Protein AF-0000000072575745 (afdb_homodimer)

Organism: Streptomyces coelicolor (strain ATCC BAA-471 / A3(2) / M145) (NCBI:txid100226)

Foldseek 3Di:
DPPPCPVVPDPCVCCLPLVVLVVVLVVLLVVLVVQLVVLVVVLVVLQVVQLPDDDPPDDNCRSVVVSVVVNVVSVVSNVVSVVSNVVSVVVSVVSVVVVVCVVCVVVVVVVVVVVVVVVVVVVVVVVVVVVVVVVVPDDDDDDPDPPPPCPPPPPDDPPPPDPPPPPD/DPPPCPVVPDPCVCCLPLVVLVVVLVVLLVVLVVQLVVLVVVLVVLQVVQLPDDDPPDDNCRSVVVSVVVNVVSVVSNVVSVVSNVVSVVVSVVSVVVVVCVVCVVVVVVVVVVVVVVVVVVVVVVVVVVVVVVVVPDDDPDDPDPDDPCPPDDPDDPPPPDPPPPDD

Secondary structure (DSSP, 8-state):
-BB----TT--GGGGGSHHHHHHHHHHHHHHHHHHHHHHHHHHHHHHHHHHT-PPTT--TTHHHHHHHHHHHHHHHHHHHHHHHHHHHHHHHHHHHHHHHHHHHHHHHHHHHHHHHHHHHHHHHHHHHHHHHHHHHT----------------------SGGG-TT--/-BB----TT--GGGGGSHHHHHHHHHHHHHHHHHHHHHHHHHHHHHHHHHHT-PPTT--TTHHHHHHHHHHHHHHHHHHHHHHHHHHHHHHHHHHHHHHHHHHHHHHHHHHHHHHHHHHHHHHHHHHHHHHHHHHHT----------------------SGGGGTT--

Nearest PDB structures (foldseek):
  3zx6-assembly1_A  TM=5.443E-01  e=1.625E+00  Archaeoglobus fulgidus DSM 4304
  3zx6-assembly1_B  TM=7.361E-01  e=5.829E+00  Archaeoglobus fulgidus DSM 4304
  3ja6-assembly1_I  TM=3.878E-01  e=2.904E+00  Escherichia coli
  3zx6-assembly1_A  TM=5.442E-01  e=1.595E+00  Archaeoglobus fulgidus DSM 4304
  3zx6-assembly1_B  TM=7.359E-01  e=5.747E+00  Archaeoglobus fulgidus DSM 4304

pLDDT: mean 80.11, std 24.09, range [20.23, 98.88]

Solvent-accessible surface area (backbone atoms only — not comparable to full-atom values): 18831 Å² total; per-residue (Å²): 84,60,11,72,57,73,49,90,76,60,70,65,68,59,49,75,39,65,71,51,30,51,54,50,33,52,50,49,27,51,52,23,48,50,50,21,50,51,34,49,52,49,39,53,50,49,51,54,55,35,47,65,47,78,54,92,89,56,56,93,59,48,25,49,55,57,32,48,66,35,45,54,31,34,53,49,34,26,52,28,23,49,48,38,24,54,29,34,53,51,30,51,50,31,47,52,50,49,54,52,47,63,69,43,43,64,62,52,50,51,52,50,51,53,49,51,50,50,52,50,50,51,50,50,50,49,52,53,51,51,51,54,55,57,62,70,69,53,79,71,80,77,71,89,67,78,82,72,83,76,80,70,78,81,77,80,80,80,74,75,69,80,76,62,86,68,74,123,76,61,12,74,57,74,49,91,76,60,71,64,70,58,49,77,38,64,72,50,30,51,54,51,34,51,49,48,28,50,53,23,48,51,50,23,51,50,33,50,52,48,39,51,52,48,50,56,54,34,47,64,48,78,54,92,90,57,56,94,60,48,26,51,55,58,33,49,67,34,46,53,30,36,54,50,35,26,51,28,24,49,47,37,25,54,29,34,55,51,31,51,51,32,48,54,50,48,54,52,47,63,69,41,44,64,61,52,50,52,50,52,51,52,48,51,51,49,52,49,50,50,50,53,51,51,51,53,50,51,51,54,56,56,64,68,67,56,78,70,82,76,72,89,68,79,82,70,83,79,82,71,81,83,77,81,79,82,70,75,71,78,71,63,87,66,74,128

Radius of gyration: 44.17 Å; Cα contacts (8 Å, |Δi|>4): 234; chains: 2; bounding box: 88×128×84 Å

Sequence (336 aa):
MTEINRRPDADYSRLLDLSVLTTWTMDRQRVHHQDAAAYEEILALFQSALRSEVVDGDGRLSAPMRARKVEKHLRAAVKAARKQEVVMERFRLAVAAHQAHVKALPAQREAKQTRKAGRRAVAAHTAKSLHKSAAAFAPAPAEGTPAVPSTAPAARGINDLFNQRRGAMTEINRRPDADYSRLLDLSVLTTWTMDRQRVHHQDAAAYEEILALFQSALRSEVVDGDGRLSAPMRARKVEKHLRAAVKAARKQEVVMERFRLAVAAHQAHVKALPAQREAKQTRKAGRRAVAAHTAKSLHKSAAAFAPAPAEGTPAVPSTAPAARGINDLFNQRRGA

Structure (mmCIF, N/CA/C/O backbone):
data_AF-0000000072575745-model_v1
#
loop_
_entity.id
_entity.type
_entity.pdbx_description
1 polymer 'Alanine-rich protein'
#
loop_
_atom_site.group_PDB
_atom_site.id
_atom_site.type_symbol
_atom_site.label_atom_id
_atom_site.label_alt_id
_atom_site.label_comp_id
_atom_site.label_asym_id
_atom_site.label_entity_id
_atom_site.label_seq_id
_atom_site.pdbx_PDB_ins_code
_atom_site.Cartn_x
_atom_site.Cartn_y
_atom_site.Cartn_z
_atom_site.occupancy
_atom_site.B_iso_or_equiv
_atom_site.auth_seq_id
_atom_site.auth_comp_id
_atom_site.auth_asym_id
_atom_site.auth_atom_id
_atom_site.pdbx_PDB_model_num
ATOM 1 N N . MET A 1 1 ? -21.969 -5.203 4.891 1 20.86 1 MET A N 1
ATOM 2 C CA . MET A 1 1 ? -20.922 -4.855 3.936 1 20.86 1 MET A CA 1
ATOM 3 C C . MET A 1 1 ? -20.75 -3.346 3.848 1 20.86 1 MET A C 1
ATOM 5 O O . MET A 1 1 ? -21.641 -2.639 3.365 1 20.86 1 MET A O 1
ATOM 9 N N . THR A 1 2 ? -20.25 -2.682 4.836 1 26.34 2 THR A N 1
ATOM 10 C CA . THR A 1 2 ? -20.188 -1.227 4.926 1 26.34 2 THR A CA 1
ATOM 11 C C . THR A 1 2 ? -19.5 -0.638 3.703 1 26.34 2 THR A C 1
ATOM 13 O O . THR A 1 2 ? -18.375 -1.028 3.371 1 26.34 2 THR A O 1
ATOM 16 N N . GLU A 1 3 ? -20.219 -0.408 2.592 1 27.8 3 GLU A N 1
ATOM 17 C CA . GLU A 1 3 ? -19.859 0.372 1.41 1 27.8 3 GLU A CA 1
ATOM 18 C C . GLU A 1 3 ? -18.938 1.528 1.771 1 27.8 3 GLU A C 1
ATOM 20 O O . GLU A 1 3 ? -19.25 2.33 2.652 1 27.8 3 GLU A O 1
ATOM 25 N N . ILE A 1 4 ? -17.734 1.24 1.89 1 33.31 4 ILE A N 1
ATOM 26 C CA . ILE A 1 4 ? -16.906 2.439 1.917 1 33.31 4 ILE A CA 1
ATOM 27 C C . ILE A 1 4 ? -17.469 3.484 0.961 1 33.31 4 ILE A C 1
ATOM 29 O O . ILE A 1 4 ? -17.531 3.258 -0.249 1 33.31 4 ILE A O 1
ATOM 33 N N . ASN A 1 5 ? -18.609 4.109 1.257 1 34.53 5 ASN A N 1
ATOM 34 C CA . ASN A 1 5 ? -19.219 5.254 0.594 1 34.53 5 ASN A CA 1
ATOM 35 C C . ASN A 1 5 ? -18.188 6.168 -0.038 1 34.53 5 ASN A C 1
ATOM 37 O O . ASN A 1 5 ? -17.406 6.812 0.669 1 34.53 5 ASN A O 1
ATOM 41 N N . ARG A 1 6 ? -17.391 5.703 -0.926 1 40.59 6 ARG A N 1
ATOM 42 C CA . ARG A 1 6 ? -16.719 6.664 -1.8 1 40.59 6 ARG A CA 1
ATOM 43 C C . ARG A 1 6 ? -17.578 7.914 -1.988 1 40.59 6 ARG A C 1
ATOM 45 O O . ARG A 1 6 ? -18.562 7.891 -2.721 1 40.59 6 ARG A O 1
ATOM 52 N N . ARG A 1 7 ? -18.078 8.617 -1.078 1 40.94 7 ARG A N 1
ATOM 53 C CA . ARG A 1 7 ? -19.016 9.688 -1.407 1 40.94 7 ARG A CA 1
ATOM 54 C C . ARG A 1 7 ? -18.375 10.711 -2.336 1 40.94 7 ARG A C 1
ATOM 56 O O . ARG A 1 7 ? -17.422 11.391 -1.951 1 40.94 7 ARG A O 1
ATOM 63 N N . PRO A 1 8 ? -18.312 10.445 -3.635 1 47.31 8 PRO A N 1
ATOM 64 C CA . PRO A 1 8 ? -17.859 11.484 -4.559 1 47.31 8 PRO A CA 1
ATOM 65 C C . PRO A 1 8 ? -17.828 12.875 -3.916 1 47.31 8 PRO A C 1
ATOM 67 O O . PRO A 1 8 ? -16.984 13.703 -4.258 1 47.31 8 PRO A O 1
ATOM 70 N N . ASP A 1 9 ? -18.938 13.125 -3.191 1 49.88 9 ASP A N 1
ATOM 71 C CA . ASP A 1 9 ? -19.156 14.492 -2.732 1 49.88 9 ASP A CA 1
ATOM 72 C C . ASP A 1 9 ? -18.578 14.695 -1.333 1 49.88 9 ASP A C 1
ATOM 74 O O . ASP A 1 9 ? -19.047 15.57 -0.589 1 49.88 9 ASP A O 1
ATOM 78 N N . ALA A 1 10 ? -17.672 13.734 -1.034 1 68.19 10 ALA A N 1
ATOM 79 C CA . ALA A 1 10 ? -17.312 13.867 0.377 1 68.19 10 ALA A CA 1
ATOM 80 C C . ALA A 1 10 ? -16.578 15.18 0.638 1 68.19 10 ALA A C 1
ATOM 82 O O . ALA A 1 10 ? -15.664 15.539 -0.106 1 68.19 10 ALA A O 1
ATOM 83 N N . ASP A 1 11 ? -17.25 15.891 1.18 1 83.69 11 ASP A N 1
ATOM 84 C CA . ASP A 1 11 ? -16.609 17.094 1.719 1 83.69 11 ASP A CA 1
ATOM 85 C C . ASP A 1 11 ? -15.633 16.734 2.844 1 83.69 11 ASP A C 1
ATOM 87 O O . ASP A 1 11 ? -16.062 16.438 3.965 1 83.69 11 ASP A O 1
ATOM 91 N N . TYR A 1 12 ? -14.297 16.609 2.484 1 94.06 12 TYR A N 1
ATOM 92 C CA . TYR A 1 12 ? -13.258 16.234 3.438 1 94.06 12 TYR A CA 1
ATOM 93 C C . TYR A 1 12 ? -12.859 17.438 4.293 1 94.06 12 TYR A C 1
ATOM 95 O O . TYR A 1 12 ? -11.938 17.344 5.109 1 94.06 12 TYR A O 1
ATOM 103 N N . SER A 1 13 ? -13.625 18.5 4.176 1 93.69 13 SER A N 1
ATOM 104 C CA . SER A 1 13 ? -13.219 19.719 4.871 1 93.69 13 SER A CA 1
ATOM 105 C C . SER A 1 13 ? -13.242 19.531 6.383 1 93.69 13 SER A C 1
ATOM 107 O O . SER A 1 13 ? -12.461 20.141 7.105 1 93.69 13 SER A O 1
ATOM 109 N N . ARG A 1 14 ? -14.047 18.641 6.883 1 96.06 14 ARG A N 1
ATOM 110 C CA . ARG A 1 14 ? -14.172 18.406 8.32 1 96.06 14 ARG A CA 1
ATOM 111 C C . ARG A 1 14 ? -12.914 17.75 8.875 1 96.06 14 ARG A C 1
ATOM 113 O O . ARG A 1 14 ? -12.711 17.703 10.086 1 96.06 14 ARG A O 1
ATOM 120 N N . LEU A 1 15 ? -12.062 17.25 7.988 1 97.44 15 LEU A N 1
ATOM 121 C CA . LEU A 1 15 ? -10.875 16.531 8.438 1 97.44 15 LEU A CA 1
ATOM 122 C C . LEU A 1 15 ? -9.836 17.516 8.992 1 97.44 15 LEU A C 1
ATOM 124 O O . LEU A 1 15 ? -8.883 17.094 9.656 1 97.44 15 LEU A O 1
ATOM 128 N N . LEU A 1 16 ? -10.102 18.766 8.75 1 96.25 16 LEU A N 1
ATOM 129 C CA . LEU A 1 16 ? -9.203 19.75 9.328 1 96.25 16 LEU A CA 1
ATOM 130 C C . LEU A 1 16 ? -9.398 19.844 10.836 1 96.25 16 LEU A C 1
ATOM 132 O O . LEU A 1 16 ? -8.539 20.391 11.547 1 96.25 16 LEU A O 1
ATOM 136 N N . ASP A 1 17 ? -10.539 19.375 11.273 1 96.94 17 ASP A N 1
ATOM 137 C CA . ASP A 1 17 ? -10.773 19.203 12.703 1 96.94 17 ASP A CA 1
ATOM 138 C C . ASP A 1 17 ? -10.086 17.938 13.219 1 96.94 17 ASP A C 1
ATOM 140 O O . ASP A 1 17 ? -10.391 16.828 12.766 1 96.94 17 ASP A O 1
ATOM 144 N N . LEU A 1 18 ? -9.266 18.109 14.258 1 97.44 18 LEU A N 1
ATOM 145 C CA . LEU A 1 18 ? -8.422 17.016 14.719 1 97.44 18 LEU A CA 1
ATOM 146 C C . LEU A 1 18 ? -9.266 15.867 15.273 1 97.44 18 LEU A C 1
ATOM 148 O O . LEU A 1 18 ? -8.914 14.695 15.117 1 97.44 18 LEU A O 1
ATOM 152 N N . SER A 1 19 ? -10.359 16.172 15.906 1 97.12 19 SER A N 1
ATOM 153 C CA . SER A 1 19 ? -11.211 15.125 16.453 1 97.12 19 SER A CA 1
ATOM 154 C C . SER A 1 19 ? -11.836 14.281 15.352 1 97.12 19 SER A C 1
ATOM 156 O O . SER A 1 19 ? -11.906 13.055 15.461 1 97.12 19 SER A O 1
ATOM 158 N N . VAL A 1 20 ? -12.266 14.922 14.32 1 97.44 20 VAL A N 1
ATOM 159 C CA . VAL A 1 20 ? -12.828 14.219 13.18 1 97.44 20 VAL A CA 1
ATOM 160 C C . VAL A 1 20 ? -11.734 13.414 12.477 1 97.44 20 VAL A C 1
ATOM 162 O O . VAL A 1 20 ? -11.945 12.258 12.109 1 97.44 20 VAL A O 1
ATOM 165 N N . LEU A 1 21 ? -10.562 14.039 12.336 1 97.88 21 LEU A N 1
ATOM 166 C CA . LEU A 1 21 ? -9.438 13.367 11.703 1 97.88 21 LEU A CA 1
ATOM 167 C C . LEU A 1 21 ? -9.062 12.102 12.461 1 97.88 21 LEU A C 1
ATOM 169 O O . LEU A 1 21 ? -8.766 11.07 11.852 1 97.88 21 LEU A O 1
ATOM 173 N N . THR A 1 22 ? -9.094 12.219 13.766 1 98.19 22 THR A N 1
ATOM 174 C CA . THR A 1 22 ? -8.727 11.086 14.602 1 98.19 22 THR A CA 1
ATOM 175 C C . THR A 1 22 ? -9.664 9.906 14.359 1 98.19 22 THR A C 1
ATOM 177 O O . THR A 1 22 ? -9.219 8.773 14.156 1 98.19 22 THR A O 1
ATOM 180 N N . THR A 1 23 ? -10.922 10.195 14.289 1 97.94 23 THR A N 1
ATOM 181 C CA . THR A 1 23 ? -11.898 9.141 14.047 1 97.94 23 THR A CA 1
ATOM 182 C C . THR A 1 23 ? -11.734 8.57 12.641 1 97.94 23 THR A C 1
ATOM 184 O O . THR A 1 23 ? -11.773 7.352 12.453 1 97.94 23 THR A O 1
ATOM 187 N N . TRP A 1 24 ? -11.562 9.43 11.734 1 97.38 24 TRP A N 1
ATOM 188 C CA . TRP A 1 24 ? -11.43 9.008 10.344 1 97.38 24 TRP A CA 1
ATOM 189 C C . TRP A 1 24 ? -10.188 8.148 10.148 1 97.38 24 TRP A C 1
ATOM 191 O O . TRP A 1 24 ? -10.242 7.109 9.492 1 97.38 24 TRP A O 1
ATOM 201 N N . THR A 1 25 ? -9.055 8.578 10.711 1 98 25 THR A N 1
ATOM 202 C CA . THR A 1 25 ? -7.816 7.82 10.523 1 98 25 THR A CA 1
ATOM 203 C C . THR A 1 25 ? -7.898 6.469 11.227 1 98 25 THR A C 1
ATOM 205 O O . THR A 1 25 ? -7.348 5.48 10.742 1 98 25 THR A O 1
ATOM 208 N N . MET A 1 26 ? -8.586 6.43 12.312 1 97.88 26 MET A N 1
ATOM 209 C CA . MET A 1 26 ? -8.773 5.145 12.984 1 97.88 26 MET A CA 1
ATOM 210 C C . MET A 1 26 ? -9.578 4.188 12.117 1 97.88 26 MET A C 1
ATOM 212 O O . MET A 1 26 ? -9.273 2.998 12.047 1 97.88 26 MET A O 1
ATOM 216 N N . ASP A 1 27 ? -10.531 4.75 11.5 1 97.19 27 ASP A N 1
ATOM 217 C CA . ASP A 1 27 ? -11.336 3.943 10.586 1 97.19 27 ASP A CA 1
ATOM 218 C C . ASP A 1 27 ? -10.5 3.455 9.406 1 97.19 27 ASP A C 1
ATOM 220 O O . ASP A 1 27 ? -10.57 2.283 9.023 1 97.19 27 ASP A O 1
ATOM 224 N N . ARG A 1 28 ? -9.688 4.32 8.867 1 98 28 ARG A N 1
ATOM 225 C CA . ARG A 1 28 ? -8.852 3.922 7.746 1 98 28 ARG A CA 1
ATOM 226 C C . ARG A 1 28 ? -7.836 2.863 8.164 1 98 28 ARG A C 1
ATOM 228 O O . ARG A 1 28 ? -7.539 1.94 7.406 1 98 28 ARG A O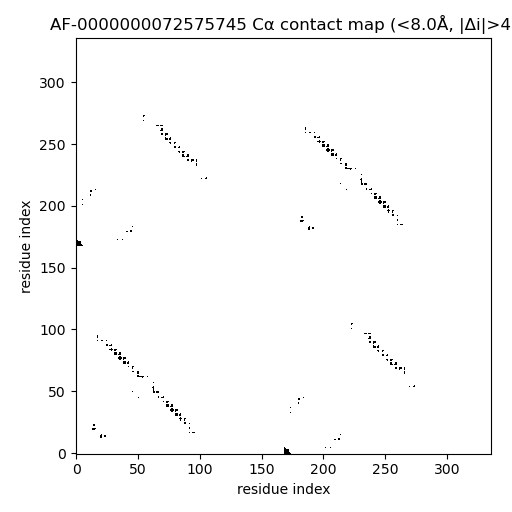 1
ATOM 235 N N . GLN A 1 29 ? -7.316 3.025 9.375 1 98.31 29 GLN A N 1
ATOM 236 C CA . GLN A 1 29 ? -6.402 2.016 9.898 1 98.31 29 GLN A CA 1
ATOM 237 C C . GLN A 1 29 ? -7.082 0.649 9.977 1 98.31 29 GLN A C 1
ATOM 239 O O . GLN A 1 29 ? -6.488 -0.365 9.602 1 98.31 29 GLN A O 1
ATOM 244 N N . ARG A 1 30 ? -8.281 0.635 10.375 1 97.94 30 ARG A N 1
ATOM 245 C CA . ARG A 1 30 ? -9.023 -0.616 10.453 1 97.94 30 ARG A CA 1
ATOM 246 C C . ARG A 1 30 ? -9.211 -1.232 9.078 1 97.94 30 ARG A C 1
ATOM 248 O O . ARG A 1 30 ? -9.039 -2.439 8.898 1 97.94 30 ARG A O 1
ATOM 255 N N . VAL A 1 31 ? -9.531 -0.384 8.148 1 97.12 31 VAL A N 1
ATOM 256 C CA . VAL A 1 31 ? -9.742 -0.851 6.781 1 97.12 31 VAL A CA 1
ATOM 257 C C . VAL A 1 31 ? -8.445 -1.462 6.238 1 97.12 31 VAL A C 1
ATOM 259 O O . VAL A 1 31 ? -8.461 -2.57 5.699 1 97.12 31 VAL A O 1
ATOM 262 N N . HIS A 1 32 ? -7.375 -0.81 6.449 1 98.12 32 HIS A N 1
ATOM 263 C CA . HIS A 1 32 ? -6.105 -1.288 5.91 1 98.12 32 HIS A CA 1
ATOM 264 C C . HIS A 1 32 ? -5.613 -2.518 6.664 1 98.12 32 HIS A C 1
ATOM 266 O O . HIS A 1 32 ? -4.992 -3.406 6.078 1 98.12 32 HIS A O 1
ATOM 272 N N . HIS A 1 33 ? -5.91 -2.592 7.926 1 97.81 33 HIS A N 1
ATOM 273 C CA . HIS A 1 33 ? -5.617 -3.797 8.695 1 97.81 33 HIS A CA 1
ATOM 274 C C . HIS A 1 33 ? -6.383 -4.996 8.148 1 97.81 33 HIS A C 1
ATOM 276 O O . HIS A 1 33 ? -5.812 -6.082 7.996 1 97.81 33 HIS A O 1
ATOM 282 N N . GLN A 1 34 ? -7.59 -4.773 7.824 1 96.56 34 GLN A N 1
ATOM 283 C CA . GLN A 1 34 ? -8.414 -5.844 7.277 1 96.56 34 GLN A CA 1
ATOM 284 C C . GLN A 1 34 ? -7.922 -6.27 5.898 1 96.56 34 GLN A C 1
ATOM 286 O O . GLN A 1 34 ? -7.934 -7.457 5.566 1 96.56 34 GLN A O 1
ATOM 291 N N . ASP A 1 35 ? -7.508 -5.32 5.109 1 97.44 35 ASP A N 1
ATOM 292 C CA . ASP A 1 35 ? -6.922 -5.66 3.818 1 97.44 35 ASP A CA 1
ATOM 293 C C . ASP A 1 35 ? -5.695 -6.555 3.988 1 97.44 35 ASP A C 1
ATOM 295 O O . ASP A 1 35 ? -5.578 -7.59 3.33 1 97.44 35 ASP A O 1
ATOM 299 N N . ALA A 1 36 ? -4.832 -6.125 4.887 1 98.25 36 ALA A N 1
ATOM 300 C CA . ALA A 1 36 ? -3.617 -6.898 5.121 1 98.25 36 ALA A CA 1
ATOM 301 C C . ALA A 1 36 ? -3.947 -8.32 5.574 1 98.25 36 ALA A C 1
ATOM 303 O O . ALA A 1 36 ? -3.363 -9.281 5.082 1 98.25 36 ALA A O 1
ATOM 304 N N . ALA A 1 37 ? -4.906 -8.438 6.418 1 97.12 37 ALA A N 1
ATOM 305 C CA . ALA A 1 37 ? -5.305 -9.742 6.926 1 97.12 37 ALA A CA 1
ATOM 306 C C . ALA A 1 37 ? -5.895 -10.609 5.816 1 97.12 37 ALA A C 1
ATOM 308 O O . ALA A 1 37 ? -5.598 -11.805 5.727 1 97.12 37 ALA A O 1
ATOM 309 N N . ALA A 1 38 ? -6.703 -10.031 5.012 1 96.31 38 ALA A N 1
ATOM 310 C CA . ALA A 1 38 ? -7.285 -10.758 3.881 1 96.31 38 ALA A CA 1
ATOM 311 C C . ALA A 1 38 ? -6.199 -11.234 2.922 1 96.31 38 ALA A C 1
ATOM 313 O O . ALA A 1 38 ? -6.207 -12.391 2.492 1 96.31 38 ALA A O 1
ATOM 314 N N . TYR A 1 39 ? -5.281 -10.391 2.629 1 98.25 39 TYR A N 1
ATOM 315 C CA . TYR A 1 39 ? -4.211 -10.758 1.705 1 98.25 39 TYR A CA 1
ATOM 316 C C . TYR A 1 39 ? -3.332 -11.852 2.293 1 98.25 39 TYR A C 1
ATOM 318 O O . TYR A 1 39 ? -2.855 -12.727 1.569 1 98.25 39 TYR A O 1
ATOM 326 N N . GLU A 1 40 ? -3.135 -11.805 3.605 1 98.12 40 GLU A N 1
ATOM 327 C CA . GLU A 1 40 ? -2.365 -12.859 4.262 1 98.12 40 GLU A CA 1
ATOM 328 C C . GLU A 1 40 ? -3.088 -14.203 4.18 1 98.12 40 GLU A C 1
ATOM 330 O O . GLU A 1 40 ? -2.463 -15.234 3.938 1 98.12 40 GLU A O 1
ATOM 335 N N . GLU A 1 41 ? -4.34 -14.188 4.352 1 97.62 41 GLU A N 1
ATOM 336 C CA . GLU A 1 41 ? -5.125 -15.406 4.23 1 97.62 41 GLU A CA 1
ATOM 337 C C . GLU A 1 41 ? -5.09 -15.953 2.803 1 97.62 41 GLU A C 1
ATOM 339 O O . GLU A 1 41 ? -4.945 -17.156 2.594 1 97.62 41 GLU A O 1
ATOM 344 N N . ILE A 1 42 ? -5.195 -15.094 1.905 1 98.12 42 ILE A N 1
ATOM 345 C CA . ILE A 1 42 ? -5.164 -15.484 0.501 1 98.12 42 ILE A CA 1
ATOM 346 C C . ILE A 1 42 ? -3.777 -16.016 0.14 1 98.12 42 ILE A C 1
ATOM 348 O O . ILE A 1 42 ? -3.652 -17 -0.593 1 98.12 42 ILE A O 1
ATOM 352 N N . LEU A 1 43 ? -2.82 -15.375 0.69 1 98.25 43 LEU A N 1
ATOM 353 C CA . LEU A 1 43 ? -1.456 -15.859 0.495 1 98.25 43 LEU A CA 1
ATOM 354 C C . LEU A 1 43 ? -1.307 -17.297 0.992 1 98.25 43 LEU A C 1
ATOM 356 O O . LEU A 1 43 ? -0.755 -18.141 0.29 1 98.25 43 LEU A O 1
ATOM 360 N N . ALA A 1 44 ? -1.81 -17.562 2.15 1 97.62 44 ALA A N 1
ATOM 361 C CA . ALA A 1 44 ? -1.737 -18.922 2.709 1 97.62 44 ALA A CA 1
ATOM 362 C C . ALA A 1 44 ? -2.48 -19.922 1.825 1 97.62 44 ALA A C 1
ATOM 364 O O . ALA A 1 44 ? -2.018 -21.047 1.623 1 97.62 44 ALA A O 1
ATOM 365 N N . LEU A 1 45 ? -3.578 -19.516 1.334 1 96.88 45 LEU A N 1
ATOM 366 C CA . LEU A 1 45 ? -4.379 -20.359 0.443 1 96.88 45 LEU A CA 1
ATOM 367 C C . LEU A 1 45 ? -3.588 -20.734 -0.806 1 96.88 45 LEU A C 1
ATOM 369 O O . LEU A 1 45 ? -3.477 -21.906 -1.146 1 96.88 45 LEU A O 1
ATOM 373 N N . PHE A 1 46 ? -2.979 -19.781 -1.474 1 97.75 46 PHE A N 1
ATOM 374 C CA . PHE A 1 46 ? -2.232 -20.031 -2.703 1 97.75 46 PHE A CA 1
ATOM 375 C C . PHE A 1 46 ? -0.945 -20.781 -2.41 1 97.75 46 PHE A C 1
ATOM 377 O O . PHE A 1 46 ? -0.542 -21.656 -3.188 1 97.75 46 PHE A O 1
ATOM 384 N N . GLN A 1 47 ? -0.336 -20.438 -1.291 1 97.38 47 GLN A N 1
ATOM 385 C CA . GLN A 1 47 ? 0.844 -21.203 -0.886 1 97.38 47 GLN A CA 1
ATOM 386 C C . GLN A 1 47 ? 0.527 -22.688 -0.756 1 97.38 47 GLN A C 1
ATOM 388 O O . GLN A 1 47 ? 1.224 -23.531 -1.329 1 97.38 47 GLN A O 1
ATOM 393 N N . SER A 1 48 ? -0.496 -23 -0.124 1 96.56 48 SER A N 1
ATOM 394 C CA . SER A 1 48 ? -0.888 -24.391 0.074 1 96.56 48 SER A CA 1
ATOM 395 C C . SER A 1 48 ? -1.258 -25.062 -1.249 1 96.56 48 SER A C 1
ATOM 397 O O . SER A 1 48 ? -0.811 -26.172 -1.538 1 96.56 48 SER A O 1
ATOM 399 N N . ALA A 1 49 ? -2.029 -24.422 -2.031 1 96.12 49 ALA A N 1
ATOM 400 C CA . ALA A 1 49 ? -2.523 -24.984 -3.279 1 96.12 49 ALA A CA 1
ATOM 401 C C . ALA A 1 49 ? -1.393 -25.172 -4.289 1 96.12 49 ALA A C 1
ATOM 403 O O . ALA A 1 49 ? -1.255 -26.234 -4.895 1 96.12 49 ALA A O 1
ATOM 404 N N . LEU A 1 50 ? -0.507 -24.125 -4.422 1 96.06 50 LEU A N 1
ATOM 405 C CA . LEU A 1 50 ? 0.468 -24.141 -5.508 1 96.06 50 LEU A CA 1
ATOM 406 C C . LEU A 1 50 ? 1.682 -24.984 -5.133 1 96.06 50 LEU A C 1
ATOM 408 O O . LEU A 1 50 ? 2.266 -25.656 -5.988 1 96.06 50 LEU A O 1
ATOM 412 N N . ARG A 1 51 ? 2.016 -25.016 -3.871 1 94.38 51 ARG A N 1
ATOM 413 C CA . ARG A 1 51 ? 3.18 -25.797 -3.465 1 94.38 51 ARG A CA 1
ATOM 414 C C . ARG A 1 51 ? 2.852 -27.281 -3.422 1 94.38 51 ARG A C 1
ATOM 416 O O . ARG A 1 51 ? 3.752 -28.125 -3.459 1 94.38 51 ARG A O 1
ATOM 423 N N . SER A 1 52 ? 1.58 -27.594 -3.412 1 92.25 52 SER A N 1
ATOM 424 C CA . SER A 1 52 ? 1.16 -28.984 -3.381 1 92.25 52 SER A CA 1
ATOM 425 C C . SER A 1 52 ? 0.855 -29.5 -4.785 1 92.25 52 SER A C 1
ATOM 427 O O . SER A 1 52 ? 0.553 -30.688 -4.965 1 92.25 52 SER A O 1
ATOM 429 N N . GLU A 1 53 ? 0.912 -28.578 -5.719 1 90.31 53 GLU A N 1
ATOM 430 C CA . GLU A 1 53 ? 0.649 -28.984 -7.102 1 90.31 53 GLU A CA 1
ATOM 431 C C . GLU A 1 53 ? 1.872 -29.641 -7.727 1 90.31 53 GLU A C 1
ATOM 433 O O . GLU A 1 53 ? 2.773 -28.953 -8.219 1 90.31 53 GLU A O 1
ATOM 438 N N . VAL A 1 54 ? 1.948 -30.969 -7.668 1 84.06 54 VAL A N 1
ATOM 439 C CA . VAL A 1 54 ? 3.064 -31.719 -8.242 1 84.06 54 VAL A CA 1
ATOM 440 C C . VAL A 1 54 ? 2.691 -32.219 -9.641 1 84.06 54 VAL A C 1
ATOM 442 O O . VAL A 1 54 ? 1.57 -32.656 -9.867 1 84.06 54 VAL A O 1
ATOM 445 N N . VAL A 1 55 ? 3.566 -31.828 -10.57 1 86.19 55 VAL A N 1
ATOM 446 C CA . VAL A 1 55 ? 3.424 -32.281 -11.945 1 86.19 55 VAL A CA 1
ATOM 447 C C . VAL A 1 55 ? 4.402 -33.438 -12.211 1 86.19 55 VAL A C 1
ATOM 449 O O . VAL A 1 55 ? 5.488 -33.469 -11.625 1 86.19 55 VAL A O 1
ATOM 452 N N . ASP A 1 56 ? 3.965 -34.375 -13.008 1 82.31 56 ASP A N 1
ATOM 453 C CA . ASP A 1 56 ? 4.84 -35.469 -13.344 1 82.31 56 ASP A CA 1
ATOM 454 C C . ASP A 1 56 ? 6.176 -35 -13.898 1 82.31 56 ASP A C 1
ATOM 456 O O . ASP A 1 56 ? 6.207 -34.094 -14.742 1 82.31 56 ASP A O 1
ATOM 460 N N . GLY A 1 57 ? 7.203 -35.562 -13.336 1 81.69 57 GLY A N 1
ATOM 461 C CA . GLY A 1 57 ? 8.531 -35.188 -13.773 1 81.69 57 GLY A CA 1
ATOM 462 C C . GLY A 1 57 ? 9.125 -34.031 -12.961 1 81.69 57 GLY A C 1
ATOM 463 O O . GLY A 1 57 ? 10.273 -33.656 -13.18 1 81.69 57 GLY A O 1
ATOM 464 N N . ASP A 1 58 ? 8.266 -33.594 -12.094 1 84 58 ASP A N 1
ATOM 465 C CA . ASP A 1 58 ? 8.719 -32.5 -11.258 1 84 58 ASP A CA 1
ATOM 466 C C . ASP A 1 58 ? 9.75 -32.938 -10.234 1 84 58 ASP A C 1
ATOM 468 O O . ASP A 1 58 ? 9.602 -34.031 -9.633 1 84 58 ASP A O 1
ATOM 472 N N . GLY A 1 59 ? 10.812 -32.062 -10.156 1 85.75 59 GLY A N 1
ATOM 473 C CA . GLY A 1 59 ? 11.641 -32.219 -8.969 1 85.75 59 GLY A CA 1
ATOM 474 C C . GLY A 1 59 ? 10.992 -31.656 -7.719 1 85.75 59 GLY A C 1
ATOM 475 O O . GLY A 1 59 ? 9.969 -30.969 -7.793 1 85.75 59 GLY A O 1
ATOM 476 N N . ARG A 1 60 ? 11.609 -31.828 -6.535 1 88.06 60 ARG A N 1
ATOM 477 C CA . ARG A 1 60 ? 11.078 -31.469 -5.223 1 88.06 60 ARG A CA 1
ATOM 478 C C . ARG A 1 60 ? 10.891 -29.953 -5.105 1 88.06 60 ARG A C 1
ATOM 480 O O . ARG A 1 60 ? 10.008 -29.484 -4.383 1 88.06 60 ARG A O 1
ATOM 487 N N . LEU A 1 61 ? 11.688 -29.203 -5.926 1 91.5 61 LEU A N 1
ATOM 488 C CA . LEU A 1 61 ? 11.672 -27.75 -5.738 1 91.5 61 LEU A CA 1
ATOM 489 C C . LEU A 1 61 ? 10.852 -27.078 -6.828 1 91.5 61 LEU A C 1
ATOM 491 O O . LEU A 1 61 ? 10.656 -25.859 -6.793 1 91.5 61 LEU A O 1
ATOM 495 N N . SER A 1 62 ? 10.305 -27.859 -7.777 1 91.31 62 SER A N 1
ATOM 496 C CA . SER A 1 62 ? 9.633 -27.281 -8.938 1 91.31 62 SER A CA 1
ATOM 497 C C . SER A 1 62 ? 8.367 -26.547 -8.523 1 91.31 62 SER A C 1
ATOM 499 O O . SER A 1 62 ? 8.195 -25.359 -8.828 1 91.31 62 SER A O 1
ATOM 501 N N . ALA A 1 63 ? 7.547 -27.203 -7.707 1 92.81 63 ALA A N 1
ATOM 502 C CA . ALA A 1 63 ? 6.273 -26.609 -7.301 1 92.81 63 ALA A CA 1
ATOM 503 C C . ALA A 1 63 ? 6.496 -25.359 -6.441 1 92.81 63 ALA A C 1
ATOM 505 O O . ALA A 1 63 ? 5.938 -24.297 -6.715 1 92.81 63 ALA A O 1
ATOM 506 N N . PRO A 1 64 ? 7.426 -25.375 -5.379 1 93.06 64 PRO A N 1
ATOM 507 C CA . PRO A 1 64 ? 7.684 -24.172 -4.586 1 93.06 64 PRO A CA 1
ATOM 508 C C . PRO A 1 64 ? 8.242 -23.016 -5.418 1 93.06 64 PRO A C 1
ATOM 510 O O . PRO A 1 64 ? 7.898 -21.859 -5.188 1 93.06 64 PRO A O 1
ATOM 513 N N . MET A 1 65 ? 8.977 -23.375 -6.375 1 93.56 65 MET A N 1
ATOM 514 C CA . MET A 1 65 ? 9.57 -22.328 -7.211 1 93.56 65 MET A CA 1
ATOM 515 C C . MET A 1 65 ? 8.516 -21.656 -8.086 1 93.56 65 MET A C 1
ATOM 517 O O . MET A 1 65 ? 8.508 -20.438 -8.242 1 93.56 65 MET A O 1
ATOM 521 N N . ARG A 1 66 ? 7.621 -22.344 -8.578 1 93.44 66 ARG A N 1
ATOM 522 C CA . ARG A 1 66 ? 6.527 -21.797 -9.367 1 93.44 66 ARG A CA 1
ATOM 523 C C . ARG A 1 66 ? 5.594 -20.969 -8.492 1 93.44 66 ARG A C 1
ATOM 525 O O . ARG A 1 66 ? 5.148 -19.891 -8.898 1 93.44 66 ARG A O 1
ATOM 532 N N . ALA A 1 67 ? 5.391 -21.562 -7.316 1 96.5 67 ALA A N 1
ATOM 533 C CA . ALA A 1 67 ? 4.484 -20.891 -6.387 1 96.5 67 ALA A CA 1
ATOM 534 C C . ALA A 1 67 ? 5.008 -19.5 -6.016 1 96.5 67 ALA A C 1
ATOM 536 O O . ALA A 1 67 ? 4.227 -18.547 -5.879 1 96.5 67 ALA A O 1
ATOM 537 N N . ARG A 1 68 ? 6.285 -19.344 -5.918 1 97.44 68 ARG A N 1
ATOM 538 C CA . ARG A 1 68 ? 6.906 -18.094 -5.488 1 97.44 68 ARG A CA 1
ATOM 539 C C . ARG A 1 68 ? 6.613 -16.969 -6.477 1 97.44 68 ARG A C 1
ATOM 541 O O . ARG A 1 68 ? 6.504 -15.805 -6.086 1 97.44 68 ARG A O 1
ATOM 548 N N . LYS A 1 69 ? 6.379 -17.297 -7.703 1 97.62 69 LYS A N 1
ATOM 549 C CA . LYS A 1 69 ? 6.086 -16.312 -8.742 1 97.62 69 LYS A CA 1
ATOM 550 C C . LYS A 1 69 ? 4.727 -15.664 -8.508 1 97.62 69 LYS A C 1
ATOM 552 O O . LYS A 1 69 ? 4.496 -14.531 -8.945 1 97.62 69 LYS A O 1
ATOM 557 N N . VAL A 1 70 ? 3.873 -16.359 -7.812 1 98.5 70 VAL A N 1
ATOM 558 C CA . VAL A 1 70 ? 2.547 -15.852 -7.484 1 98.5 70 VAL A CA 1
ATOM 559 C C . VAL A 1 70 ? 2.58 -15.18 -6.109 1 98.5 70 VAL A C 1
ATOM 561 O O . VAL A 1 70 ? 2.086 -14.062 -5.949 1 98.5 70 VAL A O 1
ATOM 564 N N . GLU A 1 71 ? 3.236 -15.75 -5.188 1 98.56 71 GLU A N 1
ATOM 565 C CA . GLU A 1 71 ? 3.246 -15.359 -3.781 1 98.56 71 GLU A CA 1
ATOM 566 C C . GLU A 1 71 ? 3.828 -13.961 -3.604 1 98.56 71 GLU A C 1
ATOM 568 O O . GLU A 1 71 ? 3.393 -13.211 -2.727 1 98.56 71 GLU A O 1
ATOM 573 N N . LYS A 1 72 ? 4.75 -13.625 -4.406 1 98.69 72 LYS A N 1
ATOM 574 C CA . LYS A 1 72 ? 5.445 -12.352 -4.223 1 98.69 72 LYS A CA 1
ATOM 575 C C . LYS A 1 72 ? 4.488 -11.172 -4.383 1 98.69 72 LYS A C 1
ATOM 577 O O . LYS A 1 72 ? 4.66 -10.141 -3.738 1 98.69 72 LYS A O 1
ATOM 582 N N . HIS A 1 73 ? 3.529 -11.375 -5.176 1 98.75 73 HIS A N 1
ATOM 583 C CA . HIS A 1 73 ? 2.574 -10.289 -5.383 1 98.75 73 HIS A CA 1
ATOM 584 C C . HIS A 1 73 ? 1.666 -10.117 -4.172 1 98.75 73 HIS A C 1
ATOM 586 O O . HIS A 1 73 ? 1.354 -8.992 -3.777 1 98.75 73 HIS A O 1
ATOM 592 N N . LEU A 1 74 ? 1.287 -11.211 -3.543 1 98.69 74 LEU A N 1
ATOM 593 C CA . LEU A 1 74 ? 0.467 -11.125 -2.34 1 98.69 74 LEU A CA 1
ATOM 594 C C . LEU A 1 74 ? 1.274 -10.57 -1.17 1 98.69 74 LEU A C 1
ATOM 596 O O . LEU A 1 74 ? 0.754 -9.805 -0.357 1 98.69 74 LEU A O 1
ATOM 600 N N . ARG A 1 75 ? 2.529 -10.883 -1.124 1 98.75 75 ARG A N 1
ATOM 601 C CA . ARG A 1 75 ? 3.395 -10.305 -0.1 1 98.75 75 ARG A CA 1
ATOM 602 C C . ARG A 1 75 ? 3.533 -8.797 -0.287 1 98.75 75 ARG A C 1
ATOM 604 O O . ARG A 1 75 ? 3.543 -8.047 0.689 1 98.75 75 ARG A O 1
ATOM 611 N N . ALA A 1 76 ? 3.604 -8.43 -1.539 1 98.81 76 ALA A N 1
ATOM 612 C CA . ALA A 1 76 ? 3.666 -7 -1.835 1 98.81 76 ALA A CA 1
ATOM 613 C C . ALA A 1 76 ? 2.377 -6.297 -1.422 1 98.81 76 ALA A C 1
ATOM 615 O O . ALA A 1 76 ? 2.41 -5.18 -0.902 1 98.81 76 ALA A O 1
ATOM 616 N N . ALA A 1 77 ? 1.26 -6.961 -1.629 1 98.69 77 ALA A N 1
ATOM 617 C CA . ALA A 1 77 ? -0.029 -6.387 -1.248 1 98.69 77 ALA A CA 1
ATOM 618 C C . ALA A 1 77 ? -0.138 -6.242 0.267 1 98.69 77 ALA A C 1
ATOM 620 O O . ALA A 1 77 ? -0.616 -5.219 0.766 1 98.69 77 ALA A O 1
ATOM 621 N N . VAL A 1 78 ? 0.332 -7.238 0.984 1 98.69 78 VAL A N 1
ATOM 622 C CA . VAL A 1 78 ? 0.329 -7.195 2.443 1 98.69 78 VAL A CA 1
ATOM 623 C C . VAL A 1 78 ? 1.173 -6.016 2.924 1 98.69 78 VAL A C 1
ATOM 625 O O . VAL A 1 78 ? 0.732 -5.23 3.768 1 98.69 78 VAL A O 1
ATOM 628 N N . LYS A 1 79 ? 2.316 -5.898 2.338 1 98.81 79 LYS A N 1
ATOM 629 C CA . LYS A 1 79 ? 3.227 -4.824 2.732 1 98.81 79 LYS A CA 1
ATOM 630 C C . LYS A 1 79 ? 2.611 -3.455 2.461 1 98.81 79 LYS A C 1
ATOM 632 O O . LYS A 1 79 ? 2.697 -2.555 3.299 1 98.81 79 LYS A O 1
ATOM 637 N N . ALA A 1 80 ? 2.008 -3.338 1.319 1 98.75 80 ALA A N 1
ATOM 638 C CA . ALA A 1 80 ? 1.4 -2.061 0.953 1 98.75 80 ALA A CA 1
ATOM 639 C C . ALA A 1 80 ? 0.229 -1.728 1.873 1 98.75 80 ALA A C 1
ATOM 641 O O . ALA A 1 80 ? 0.048 -0.571 2.262 1 98.75 80 ALA A O 1
ATOM 642 N N . ALA A 1 81 ? -0.554 -2.664 2.256 1 98.62 81 ALA A N 1
ATOM 643 C CA . ALA A 1 81 ? -1.677 -2.447 3.164 1 98.62 81 ALA A CA 1
ATOM 644 C C . ALA A 1 81 ? -1.188 -2.031 4.551 1 98.62 81 ALA A C 1
ATOM 646 O O . ALA A 1 81 ? -1.729 -1.1 5.148 1 98.62 81 ALA A O 1
ATOM 647 N N . ARG A 1 82 ? -0.121 -2.66 5.016 1 98.75 82 ARG A N 1
ATOM 648 C CA . ARG A 1 82 ? 0.447 -2.318 6.316 1 98.75 82 ARG A CA 1
ATOM 649 C C . ARG A 1 82 ? 1.055 -0.919 6.297 1 98.75 82 ARG A C 1
ATOM 651 O O . ARG A 1 82 ? 0.97 -0.186 7.281 1 98.75 82 ARG A O 1
ATOM 658 N N . LYS A 1 83 ? 1.624 -0.636 5.184 1 98.69 83 LYS A N 1
ATOM 659 C CA . LYS A 1 83 ? 2.156 0.715 5.039 1 98.69 83 LYS A CA 1
ATOM 660 C C . LYS A 1 83 ? 1.048 1.758 5.152 1 98.69 83 LYS A C 1
ATOM 662 O O . LYS A 1 83 ? 1.214 2.777 5.824 1 98.69 83 LYS A O 1
ATOM 667 N N . GLN A 1 84 ? -0.039 1.532 4.551 1 98.69 84 GLN A N 1
ATOM 668 C CA . GLN A 1 84 ? -1.154 2.471 4.617 1 98.69 84 GLN A CA 1
ATOM 669 C C . G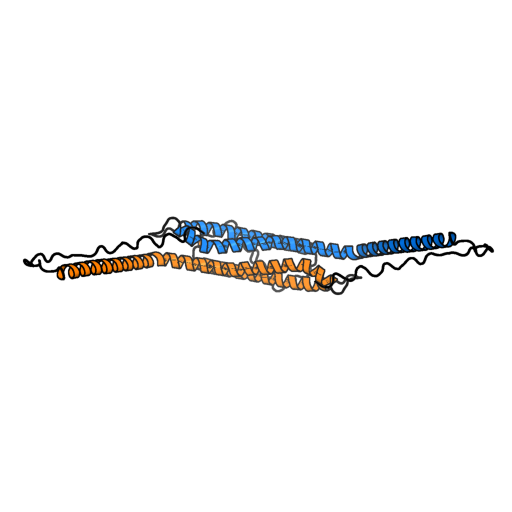LN A 1 84 ? -1.682 2.596 6.047 1 98.69 84 GLN A C 1
ATOM 671 O O . GLN A 1 84 ? -2.039 3.689 6.484 1 98.69 84 GLN A O 1
ATOM 676 N N . GLU A 1 85 ? -1.716 1.514 6.719 1 98.44 85 GLU A N 1
ATOM 677 C CA . GLU A 1 85 ? -2.146 1.522 8.117 1 98.44 85 GLU A CA 1
ATOM 678 C C . GLU A 1 85 ? -1.259 2.432 8.961 1 98.44 85 GLU A C 1
ATOM 680 O O . GLU A 1 85 ? -1.757 3.305 9.672 1 98.44 85 GLU A O 1
ATOM 685 N N . VAL A 1 86 ? 0.017 2.271 8.844 1 98.56 86 VAL A N 1
ATOM 686 C CA . VAL A 1 86 ? 0.996 3.025 9.617 1 98.56 86 VAL A CA 1
ATOM 687 C C . VAL A 1 86 ? 0.965 4.496 9.203 1 98.56 86 VAL A C 1
ATOM 689 O O . VAL A 1 86 ? 1.056 5.387 10.055 1 98.56 86 VAL A O 1
ATOM 692 N N . VAL A 1 87 ? 0.78 4.723 7.926 1 98.75 87 VAL A N 1
ATOM 693 C CA . VAL A 1 87 ? 0.818 6.082 7.398 1 98.75 87 VAL A CA 1
ATOM 694 C C . VAL A 1 87 ? -0.37 6.879 7.93 1 98.75 87 VAL A C 1
ATOM 696 O O . VAL A 1 87 ? -0.251 8.078 8.203 1 98.75 87 VAL A O 1
ATOM 699 N N . MET A 1 88 ? -1.445 6.254 8.18 1 98.62 88 MET A N 1
ATOM 700 C CA . MET A 1 88 ? -2.617 6.957 8.695 1 98.62 88 MET A CA 1
ATOM 701 C C . MET A 1 88 ? -2.377 7.449 10.117 1 98.62 88 MET A C 1
ATOM 703 O O . MET A 1 88 ? -2.803 8.547 10.484 1 98.62 88 MET A O 1
ATOM 707 N N . GLU A 1 89 ? -1.7 6.664 10.859 1 98.38 89 GLU A N 1
ATOM 708 C CA . GLU A 1 89 ? -1.328 7.082 12.211 1 98.38 89 GLU A CA 1
ATOM 709 C C . GLU A 1 89 ? -0.34 8.242 12.172 1 98.38 89 GLU A C 1
ATOM 711 O O . GLU A 1 89 ? -0.508 9.234 12.891 1 98.38 89 GLU A O 1
ATOM 716 N N . ARG A 1 90 ? 0.589 8.141 11.336 1 98.81 90 ARG A N 1
ATOM 717 C CA . ARG A 1 90 ? 1.606 9.18 11.211 1 98.81 90 ARG A CA 1
ATOM 718 C C . ARG A 1 90 ? 1 10.477 10.695 1 98.81 90 ARG A C 1
ATOM 720 O O . ARG A 1 90 ? 1.4 11.562 11.117 1 98.81 90 ARG A O 1
ATOM 727 N N . PHE A 1 91 ? 0.083 10.281 9.766 1 98.88 91 PHE A N 1
ATOM 728 C CA . PHE A 1 91 ? -0.636 11.438 9.234 1 98.88 91 PHE A CA 1
ATOM 729 C C . PHE A 1 91 ? -1.357 12.18 10.352 1 98.88 91 PHE A C 1
ATOM 731 O O . PHE A 1 91 ? -1.167 13.383 10.531 1 98.88 91 PHE A O 1
ATOM 738 N N . ARG A 1 92 ? -2.064 11.508 11.164 1 98.75 92 ARG A N 1
ATOM 739 C CA . ARG A 1 92 ? -2.783 12.102 12.289 1 98.75 92 ARG A CA 1
ATOM 740 C C . ARG A 1 92 ? -1.822 12.789 13.25 1 98.75 92 ARG A C 1
ATOM 742 O O . ARG A 1 92 ? -2.076 13.914 13.695 1 98.75 92 ARG A O 1
ATOM 749 N N . LEU A 1 93 ? -0.759 12.156 13.586 1 98.75 93 LEU A N 1
ATOM 750 C CA . LEU A 1 93 ? 0.215 12.703 14.523 1 98.75 93 LEU A CA 1
ATOM 751 C C . LEU A 1 93 ? 0.87 13.953 13.953 1 98.75 93 LEU A C 1
ATOM 753 O O . LEU A 1 93 ? 1.129 14.914 14.688 1 98.75 93 LEU A O 1
ATOM 757 N N . ALA A 1 94 ? 1.107 13.914 12.672 1 98.75 94 ALA A N 1
ATOM 758 C CA . ALA A 1 94 ? 1.723 15.07 12.031 1 98.75 94 ALA A CA 1
ATOM 759 C C . ALA A 1 94 ? 0.782 16.266 12.047 1 98.75 94 ALA A C 1
ATOM 761 O O . ALA A 1 94 ? 1.218 17.406 12.25 1 98.75 94 ALA A O 1
ATOM 762 N N . VAL A 1 95 ? -0.46 16.016 11.852 1 98.62 95 VAL A N 1
ATOM 763 C CA . VAL A 1 95 ? -1.438 17.094 11.891 1 98.62 95 VAL A CA 1
ATOM 764 C C . VAL A 1 95 ? -1.527 17.656 13.312 1 98.62 95 VAL A C 1
ATOM 766 O O . VAL A 1 95 ? -1.526 18.875 13.508 1 98.62 95 VAL A O 1
ATOM 769 N N . ALA A 1 96 ? -1.591 16.797 14.281 1 98.5 96 ALA A N 1
ATOM 770 C CA . ALA A 1 96 ? -1.626 17.219 15.68 1 98.5 96 ALA A CA 1
ATOM 771 C C . ALA A 1 96 ? -0.396 18.062 16.031 1 98.5 96 ALA A C 1
ATOM 773 O O . ALA A 1 96 ? -0.508 19.094 16.688 1 98.5 96 ALA A O 1
ATOM 774 N N . ALA A 1 97 ? 0.744 17.562 15.578 1 97.69 97 ALA A N 1
ATOM 775 C CA . ALA A 1 97 ? 1.994 18.266 15.836 1 97.69 97 ALA A CA 1
ATOM 776 C C . ALA A 1 97 ? 1.993 19.641 15.164 1 97.69 97 ALA A C 1
ATOM 778 O O . ALA A 1 97 ? 2.453 20.625 15.75 1 97.69 97 ALA A O 1
ATOM 779 N N . HIS A 1 98 ? 1.532 19.703 13.984 1 96.94 98 HIS A N 1
ATOM 780 C CA . HIS A 1 98 ? 1.435 20.969 13.266 1 96.94 98 HIS A CA 1
ATOM 781 C C . HIS A 1 98 ? 0.549 21.953 14.008 1 96.94 98 HIS A C 1
ATOM 783 O O . HIS A 1 98 ? 0.941 23.109 14.227 1 96.94 98 HIS A O 1
ATOM 789 N N . GLN A 1 99 ? -0.606 21.516 14.398 1 95.94 99 GLN A N 1
ATOM 790 C CA . GLN A 1 99 ? -1.549 22.391 15.094 1 95.94 99 GLN A CA 1
ATOM 791 C C . GLN A 1 99 ? -0.975 22.875 16.422 1 95.94 99 GLN A C 1
ATOM 793 O O . GLN A 1 99 ? -1.123 24.047 16.766 1 95.94 99 GLN A O 1
ATOM 798 N N . ALA A 1 100 ? -0.343 22.016 17.109 1 95.62 100 ALA A N 1
ATOM 799 C CA . ALA A 1 100 ? 0.297 22.406 18.375 1 95.62 100 ALA A CA 1
ATOM 800 C C . ALA A 1 100 ? 1.406 23.422 18.141 1 95.62 100 ALA A C 1
ATOM 802 O O . ALA A 1 100 ? 1.55 24.375 18.906 1 95.62 100 ALA A O 1
ATOM 803 N N . HIS A 1 101 ? 2.145 23.172 17.047 1 92.56 101 HIS A N 1
ATOM 804 C CA . HIS A 1 101 ? 3.244 24.078 16.719 1 92.56 101 HIS A CA 1
ATOM 805 C C . HIS A 1 101 ? 2.732 25.469 16.391 1 92.56 101 HIS A C 1
ATOM 807 O O . HIS A 1 101 ? 3.248 26.469 16.906 1 92.56 101 HIS A O 1
ATOM 813 N N . VAL A 1 102 ? 1.734 25.594 15.609 1 92.62 102 VAL A N 1
ATOM 814 C CA . VAL A 1 102 ? 1.178 26.875 15.18 1 92.62 102 VAL A CA 1
ATOM 815 C C . VAL A 1 102 ? 0.573 27.609 16.375 1 92.62 102 VAL A C 1
ATOM 817 O O . VAL A 1 102 ? 0.714 28.828 16.516 1 92.62 102 VAL A O 1
ATOM 820 N N . LYS A 1 103 ? -0.002 26.875 17.281 1 91.5 103 LYS A N 1
ATOM 821 C CA . LYS A 1 103 ? -0.602 27.453 18.469 1 91.5 103 LYS A CA 1
ATOM 822 C C . LYS A 1 103 ? 0.469 28 19.406 1 91.5 103 LYS A C 1
ATOM 824 O O . LYS A 1 103 ? 0.259 29.016 20.078 1 91.5 103 LYS A O 1
ATOM 829 N N . ALA A 1 104 ? 1.614 27.406 19.344 1 91.56 104 ALA A N 1
ATOM 830 C CA . ALA A 1 104 ? 2.672 27.734 20.297 1 91.56 104 ALA A CA 1
ATOM 831 C C . ALA A 1 104 ? 3.576 28.828 19.734 1 91.56 104 ALA A C 1
ATOM 833 O O . ALA A 1 104 ? 4.336 29.453 20.484 1 91.56 104 ALA A O 1
ATOM 834 N N . LEU A 1 105 ? 3.475 29.094 18.422 1 89.25 105 LEU A N 1
ATOM 835 C CA . LEU A 1 105 ? 4.457 29.922 17.75 1 89.25 105 LEU A CA 1
ATOM 836 C C . LEU A 1 105 ? 4.441 31.344 18.297 1 89.25 105 LEU A C 1
ATOM 838 O O . LEU A 1 105 ? 5.492 31.922 18.578 1 89.25 105 LEU A O 1
ATOM 842 N N . PRO A 1 106 ? 3.262 31.984 18.578 1 83.88 106 PRO A N 1
ATOM 843 C CA . PRO A 1 106 ? 3.277 33.344 19.094 1 83.88 106 PRO A CA 1
ATOM 844 C C . PRO A 1 106 ? 3.951 33.469 20.469 1 83.88 106 PRO A C 1
ATOM 846 O O . PRO A 1 106 ? 4.746 34.375 20.688 1 83.88 106 PRO A O 1
ATOM 849 N N . ALA A 1 107 ? 3.721 32.562 21.312 1 85.69 107 ALA A N 1
ATOM 850 C CA . ALA A 1 107 ? 4.34 32.594 22.641 1 85.69 107 ALA A CA 1
ATOM 851 C C . ALA A 1 107 ? 5.84 32.344 22.547 1 85.69 107 ALA A C 1
ATOM 853 O O . ALA A 1 107 ? 6.625 32.969 23.266 1 85.69 107 ALA A O 1
ATOM 854 N N . GLN A 1 108 ? 6.215 31.453 21.656 1 87.25 108 GLN A N 1
ATOM 855 C CA . GLN A 1 108 ? 7.629 31.125 21.484 1 87.25 108 GLN A CA 1
ATOM 856 C C . GLN A 1 108 ? 8.398 32.312 20.922 1 87.25 108 GLN A C 1
ATOM 858 O O . GLN A 1 108 ? 9.531 32.562 21.328 1 87.25 108 GLN A O 1
ATOM 863 N N . ARG A 1 109 ? 7.785 33.031 20.062 1 84.62 109 ARG A N 1
ATOM 864 C CA . ARG A 1 109 ? 8.453 34.156 19.438 1 84.62 109 ARG A CA 1
ATOM 865 C C . ARG A 1 109 ? 8.578 35.312 20.422 1 84.62 109 ARG A C 1
ATOM 867 O O . ARG A 1 109 ? 9.602 36.031 20.453 1 84.62 109 ARG A O 1
ATOM 874 N N . GLU A 1 110 ? 7.57 35.469 21.219 1 84.88 110 GLU A N 1
ATOM 875 C CA . GLU A 1 110 ? 7.633 36.5 22.25 1 84.88 110 GLU A CA 1
ATOM 876 C C . GLU A 1 110 ? 8.742 36.188 23.25 1 84.88 110 GLU A C 1
ATOM 878 O O . GLU A 1 110 ? 9.492 37.094 23.641 1 84.88 110 GLU A O 1
ATOM 883 N N . ALA A 1 111 ? 8.828 34.938 23.562 1 87.94 111 ALA A N 1
ATOM 884 C CA . ALA A 1 111 ? 9.867 34.531 24.516 1 87.94 111 ALA A CA 1
ATOM 885 C C . ALA A 1 111 ? 11.258 34.75 23.922 1 87.94 111 ALA A C 1
ATOM 887 O O . ALA A 1 111 ? 12.172 35.188 24.625 1 87.94 111 ALA A O 1
ATOM 888 N N . LYS A 1 112 ? 11.445 34.469 22.688 1 87.12 112 LYS A N 1
ATOM 889 C CA . LYS A 1 112 ? 12.727 34.656 22.016 1 87.12 112 LYS A CA 1
ATOM 890 C C . LYS A 1 112 ? 13.094 36.125 21.906 1 87.12 112 LYS A C 1
ATOM 892 O O . LYS A 1 112 ? 14.25 36.5 22.109 1 87.12 112 LYS A O 1
ATOM 897 N N . GLN A 1 113 ? 12.07 36.969 21.609 1 85.5 113 GLN A N 1
ATOM 898 C CA . GLN A 1 113 ? 12.305 38.406 21.516 1 85.5 113 GLN A CA 1
ATOM 899 C C . GLN A 1 113 ? 12.664 39 22.875 1 85.5 113 GLN A C 1
ATOM 901 O O . GLN A 1 113 ? 13.555 39.844 22.969 1 85.5 113 GLN A O 1
ATOM 906 N N . THR A 1 114 ? 11.984 38.531 23.938 1 88.44 114 THR A N 1
ATOM 907 C CA . THR A 1 114 ? 12.273 38.969 25.281 1 88.44 114 THR A CA 1
ATOM 908 C C . THR A 1 114 ? 13.688 38.562 25.688 1 88.44 114 THR A C 1
ATOM 910 O O . THR A 1 114 ? 14.414 39.375 26.297 1 88.44 114 THR A O 1
ATOM 913 N N . ARG A 1 115 ? 14.141 37.375 25.25 1 89 115 ARG A N 1
ATOM 914 C CA . ARG A 1 115 ? 15.484 36.906 25.562 1 89 115 ARG A CA 1
ATOM 915 C C . ARG A 1 115 ? 16.531 37.688 24.797 1 89 115 ARG A C 1
ATOM 917 O O . ARG A 1 115 ? 17.578 38.062 25.359 1 89 115 ARG A O 1
ATOM 924 N N . LYS A 1 116 ? 16.281 37.938 23.594 1 88.38 116 LYS A N 1
ATOM 925 C CA . LYS A 1 116 ? 17.203 38.719 22.766 1 88.38 116 LYS A CA 1
ATOM 926 C C . LYS A 1 116 ? 17.359 40.125 23.297 1 88.38 116 LYS A C 1
ATOM 928 O O . LYS A 1 116 ? 18.469 40.656 23.359 1 88.38 116 LYS A O 1
ATOM 933 N N . ALA A 1 117 ? 16.219 40.719 23.703 1 87.69 117 ALA A N 1
ATOM 934 C CA . ALA A 1 117 ? 16.25 42.062 24.281 1 87.69 117 ALA A CA 1
ATOM 935 C C . ALA A 1 117 ? 17.016 42.094 25.594 1 87.69 117 ALA A C 1
ATOM 937 O O . ALA A 1 117 ? 17.766 43.031 25.859 1 87.69 117 ALA A O 1
ATOM 938 N N . GLY A 1 118 ? 16.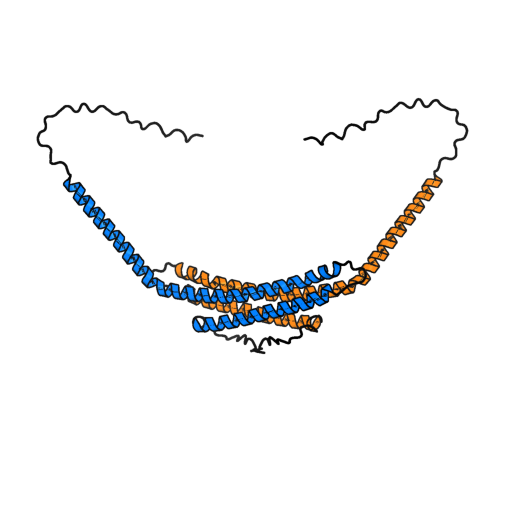75 41 26.312 1 85.94 118 GLY A N 1
ATOM 939 C CA . GLY A 1 118 ? 17.5 40.906 27.547 1 85.94 118 GLY A CA 1
ATOM 940 C C . GLY A 1 118 ? 19 40.75 27.328 1 85.94 118 GLY A C 1
ATOM 941 O O . GLY A 1 118 ? 19.797 41.406 28.016 1 85.94 118 GLY A O 1
ATOM 942 N N . ARG A 1 119 ? 19.406 40.031 26.312 1 87.56 119 ARG A N 1
ATOM 943 C CA . ARG A 1 119 ? 20.828 39.844 26 1 87.56 119 ARG A CA 1
ATOM 944 C C . ARG A 1 119 ? 21.438 41.156 25.484 1 87.56 119 ARG A C 1
ATOM 946 O O . ARG A 1 119 ? 22.578 41.5 25.844 1 87.56 119 ARG A O 1
ATOM 953 N N . ARG A 1 120 ? 20.734 41.906 24.75 1 87.44 120 ARG A N 1
ATOM 954 C CA . ARG A 1 120 ? 21.203 43.188 24.219 1 87.44 120 ARG A CA 1
ATOM 955 C C . ARG A 1 120 ? 21.359 44.219 25.344 1 87.44 120 ARG A C 1
ATOM 957 O O . ARG A 1 120 ? 22.328 44.969 25.359 1 87.44 120 ARG A O 1
ATOM 964 N N . ALA A 1 121 ? 20.438 44.156 26.266 1 88.38 121 ALA A N 1
ATOM 965 C CA . ALA A 1 121 ? 20.484 45.062 27.406 1 88.38 121 ALA A CA 1
ATOM 966 C C . ALA A 1 121 ? 21.703 44.781 28.297 1 88.38 121 ALA A C 1
ATOM 968 O O . ALA A 1 121 ? 22.391 45.719 28.734 1 88.38 121 ALA A O 1
ATOM 969 N N . VAL A 1 122 ? 21.875 43.469 28.469 1 88.12 122 VAL A N 1
ATOM 970 C CA . VAL A 1 122 ? 23.031 43.094 29.266 1 88.12 122 VAL A CA 1
ATOM 971 C C . VAL A 1 122 ? 24.328 43.469 28.547 1 88.12 122 VAL A C 1
ATOM 973 O O . VAL A 1 122 ? 25.266 43.969 29.172 1 88.12 122 VAL A O 1
ATOM 976 N N . ALA A 1 123 ? 24.344 43.281 27.281 1 87.12 123 ALA A N 1
ATOM 977 C CA . ALA A 1 123 ? 25.516 43.625 26.5 1 87.12 123 ALA A CA 1
ATOM 978 C C . ALA A 1 123 ? 25.734 45.125 26.469 1 87.12 123 ALA A C 1
ATOM 980 O O . ALA A 1 123 ? 26.875 45.594 26.594 1 87.12 123 ALA A O 1
ATOM 981 N N . ALA A 1 124 ? 24.766 45.906 26.328 1 88.94 124 ALA A N 1
ATOM 982 C CA . ALA A 1 124 ? 24.844 47.344 26.344 1 88.94 124 ALA A CA 1
ATOM 983 C C . ALA A 1 124 ? 25.281 47.875 27.703 1 88.94 124 ALA A C 1
ATOM 985 O O . ALA A 1 124 ? 26.094 48.781 27.797 1 88.94 124 ALA A O 1
ATOM 986 N N . HIS A 1 125 ? 24.688 47.219 28.766 1 87 125 HIS A N 1
ATOM 987 C CA . HIS A 1 125 ? 25.062 47.562 30.125 1 87 125 HIS A CA 1
ATOM 988 C C . HIS A 1 125 ? 26.531 47.25 30.391 1 87 125 HIS A C 1
ATOM 990 O O . HIS A 1 125 ? 27.25 48.031 30.984 1 87 125 HIS A O 1
ATOM 996 N N . THR A 1 126 ? 26.953 46.125 29.906 1 87.5 126 THR A N 1
ATOM 997 C CA . THR A 1 126 ? 28.359 45.719 30.062 1 87.5 126 THR A CA 1
ATOM 998 C C . THR A 1 126 ? 29.281 46.656 29.266 1 87.5 126 THR A C 1
ATOM 1000 O O . THR A 1 126 ? 30.328 47.062 29.75 1 87.5 126 THR A O 1
ATOM 1003 N N . ALA A 1 127 ? 28.938 47.062 28.125 1 87.38 127 ALA A N 1
ATOM 1004 C CA . ALA A 1 127 ? 29.734 47.969 27.328 1 87.38 127 ALA A CA 1
ATOM 1005 C C . ALA A 1 127 ? 29.812 49.375 27.969 1 87.38 127 ALA A C 1
ATOM 1007 O O . ALA A 1 127 ? 30.891 49.969 28 1 87.38 127 ALA A O 1
ATOM 1008 N N . LYS A 1 128 ? 28.734 49.812 28.484 1 86.12 128 LYS A N 1
ATOM 1009 C CA . LYS A 1 128 ? 28.719 51.094 29.172 1 86.12 128 LYS A CA 1
ATOM 1010 C C . LYS A 1 128 ? 29.578 51.062 30.422 1 86.12 128 LYS A C 1
ATOM 1012 O O . LYS A 1 128 ? 30.312 52.031 30.703 1 86.12 128 LYS A O 1
ATOM 1017 N N . SER A 1 129 ? 29.516 49.938 31.109 1 86.31 129 SER A N 1
ATOM 1018 C CA . SER A 1 129 ? 30.297 49.781 32.344 1 86.31 129 SER A CA 1
ATOM 1019 C C . SER A 1 129 ? 31.781 49.688 32.031 1 86.31 129 SER A C 1
ATOM 1021 O O . SER A 1 129 ? 32.625 50.281 32.719 1 86.31 129 SER A O 1
ATOM 1023 N N . LEU A 1 130 ? 32.156 49.031 30.984 1 82.44 130 LEU A N 1
ATOM 1024 C CA . LEU A 1 130 ? 33.562 48.938 30.547 1 82.44 130 LEU A CA 1
ATOM 1025 C C . LEU A 1 130 ? 34.062 50.312 30.094 1 82.44 130 LEU A C 1
ATOM 1027 O O . LEU A 1 130 ? 35.219 50.656 30.391 1 82.44 130 LEU A O 1
ATOM 1031 N N . HIS A 1 131 ? 33.25 51.062 29.484 1 82 131 HIS A N 1
ATOM 1032 C CA . HIS A 1 131 ? 33.625 52.406 29.062 1 82 131 HIS A CA 1
ATOM 1033 C C . HIS A 1 131 ? 33.844 53.312 30.266 1 82 131 HIS A C 1
ATOM 1035 O O . HIS A 1 131 ? 34.781 54.094 30.297 1 82 131 HIS A O 1
ATOM 1041 N N . LYS A 1 132 ? 33.125 53.219 31.25 1 81.5 132 LYS A N 1
ATOM 1042 C CA . LYS A 1 132 ? 33.25 54 32.469 1 81.5 132 LYS A CA 1
ATOM 1043 C C . LYS A 1 132 ? 34.5 53.625 33.25 1 81.5 132 LYS A C 1
ATOM 1045 O O . LYS A 1 132 ? 35.219 54.5 33.75 1 81.5 132 LYS A O 1
ATOM 1050 N N . SER A 1 133 ? 34.812 52.375 33.219 1 83.75 133 SER A N 1
ATOM 1051 C CA . SER A 1 133 ? 36 51.938 33.906 1 83.75 133 SER A CA 1
ATOM 1052 C C . SER A 1 133 ? 37.25 52.312 33.156 1 83.75 133 SER A C 1
ATOM 1054 O O . SER A 1 133 ? 38.25 52.688 33.75 1 83.75 133 SER A O 1
ATOM 1056 N N . ALA A 1 134 ? 37.25 52.312 31.859 1 78.94 134 ALA A N 1
ATOM 1057 C CA . ALA A 1 134 ? 38.406 52.688 31.047 1 78.94 134 ALA A CA 1
ATOM 1058 C C . ALA A 1 134 ? 38.656 54.188 31.141 1 78.94 134 ALA A C 1
ATOM 1060 O O . ALA A 1 134 ? 39.812 54.625 31.156 1 78.94 134 ALA A O 1
ATOM 1061 N N . ALA A 1 135 ? 37.75 55 31.312 1 75.62 135 ALA A N 1
ATOM 1062 C CA . ALA A 1 135 ? 37.906 56.438 31.438 1 75.62 135 ALA A CA 1
ATOM 1063 C C . ALA A 1 135 ? 38.438 56.812 32.812 1 75.62 135 ALA A C 1
ATOM 1065 O O . ALA A 1 135 ? 39.094 57.844 32.969 1 75.62 135 ALA A O 1
ATOM 1066 N N . ALA A 1 136 ? 38.188 56.062 33.812 1 79.62 136 ALA A N 1
ATOM 1067 C CA . ALA A 1 136 ? 38.656 56.344 35.188 1 79.62 136 ALA A CA 1
ATOM 1068 C C . ALA A 1 136 ? 40.156 56.031 35.312 1 79.62 136 ALA A C 1
ATOM 1070 O O . ALA A 1 136 ? 40.812 56.625 36.156 1 79.62 136 ALA A O 1
ATOM 1071 N N . PHE A 1 137 ? 40.781 55.25 34.5 1 68.5 137 PHE A N 1
ATOM 1072 C CA . PHE A 1 137 ? 42.188 54.906 34.562 1 68.5 137 PHE A CA 1
ATOM 1073 C C . PHE A 1 137 ? 42.969 55.75 33.562 1 68.5 137 PHE A C 1
ATOM 1075 O O . PHE A 1 137 ? 44.156 55.5 33.344 1 68.5 137 PHE A O 1
ATOM 1082 N N . ALA A 1 138 ? 42.375 56.812 33.094 1 65.62 138 ALA A N 1
ATOM 1083 C CA . ALA A 1 138 ? 43.125 57.656 32.156 1 65.62 138 ALA A CA 1
ATOM 1084 C C . ALA A 1 138 ? 44.25 58.406 32.906 1 65.62 138 ALA A C 1
ATOM 1086 O O . ALA A 1 138 ? 44.031 58.906 34 1 65.62 138 ALA A O 1
ATOM 1087 N N . PRO A 1 139 ? 45.562 58.25 32.594 1 61.72 139 PRO A N 1
ATOM 1088 C CA . PRO A 1 139 ? 46.688 58.875 33.281 1 61.72 139 PRO A CA 1
ATOM 1089 C C . PRO A 1 139 ? 46.5 60.375 33.5 1 61.72 139 PRO A C 1
ATOM 1091 O O . PRO A 1 139 ? 45.875 61.031 32.688 1 61.72 139 PRO A O 1
ATOM 1094 N N . ALA A 1 140 ? 46.469 61.031 34.688 1 61.94 140 ALA A N 1
ATOM 1095 C CA . ALA A 1 140 ? 46.531 62.469 34.969 1 61.94 140 ALA A CA 1
ATOM 1096 C C . ALA A 1 140 ? 47.531 63.156 34.062 1 61.94 140 ALA A C 1
ATOM 1098 O O . ALA A 1 140 ? 48.5 62.562 33.594 1 61.94 140 ALA A O 1
ATOM 1099 N N . PRO A 1 141 ? 47.25 64.188 33.5 1 55.91 141 PRO A N 1
ATOM 1100 C CA . PRO A 1 141 ? 48.25 64.938 32.688 1 55.91 141 PRO A CA 1
ATOM 1101 C C . PRO A 1 141 ? 49.625 64.938 33.375 1 55.91 141 PRO A C 1
ATOM 1103 O O . PRO A 1 141 ? 49.688 65.062 34.625 1 55.91 141 PRO A O 1
ATOM 1106 N N . ALA A 1 142 ? 50.656 64.438 32.938 1 49.25 142 ALA A N 1
ATOM 1107 C CA . ALA A 1 142 ? 52 64.5 33.469 1 49.25 142 ALA A CA 1
ATOM 1108 C C . ALA A 1 142 ? 52.406 65.938 33.75 1 49.25 142 ALA A C 1
ATOM 1110 O O . ALA A 1 142 ? 52.188 66.812 32.938 1 49.25 142 ALA A O 1
ATOM 1111 N N . GLU A 1 143 ? 52.375 66.438 34.938 1 50.56 143 GLU A N 1
ATOM 1112 C CA . GLU A 1 143 ? 53.188 67.625 35.156 1 50.56 143 GLU A CA 1
ATOM 1113 C C . GLU A 1 143 ? 54.5 67.5 34.344 1 50.56 143 GLU A C 1
ATOM 1115 O O . GLU A 1 143 ? 54.875 66.438 33.906 1 50.56 143 GLU A O 1
ATOM 1120 N N . GLY A 1 144 ? 55.469 68.688 34.344 1 47.91 144 GLY A N 1
ATOM 1121 C CA . GLY A 1 144 ? 56.688 69 33.625 1 47.91 144 GLY A CA 1
ATOM 1122 C C . GLY A 1 144 ? 57.781 67.938 33.719 1 47.91 144 GLY A C 1
ATOM 1123 O O . GLY A 1 144 ? 58.688 68.062 34.562 1 47.91 144 GLY A O 1
ATOM 1124 N N . THR A 1 145 ? 57.531 66.75 33.594 1 45.81 145 THR A N 1
ATOM 1125 C CA . THR A 1 145 ? 58.688 65.875 33.781 1 45.81 145 THR A CA 1
ATOM 1126 C C . THR A 1 145 ? 59.812 66.188 32.844 1 45.81 145 THR A C 1
ATOM 1128 O O . THR A 1 145 ? 59.594 66.5 31.672 1 45.81 145 THR A O 1
ATOM 1131 N N . PRO A 1 146 ? 61.031 66.562 33.375 1 47.22 146 PRO A N 1
ATOM 1132 C CA . PRO A 1 146 ? 62.219 66.812 32.562 1 47.22 146 PRO A CA 1
ATOM 1133 C C . PRO A 1 146 ? 62.406 65.875 31.422 1 47.22 146 PRO A C 1
ATOM 1135 O O . PRO A 1 146 ? 61.875 64.75 31.484 1 47.22 146 PRO A O 1
ATOM 1138 N N . ALA A 1 147 ? 62.75 66.25 30.156 1 43.22 147 ALA A N 1
ATOM 1139 C CA . ALA A 1 147 ? 63 65.75 28.828 1 43.22 147 ALA A CA 1
ATOM 1140 C C . ALA A 1 147 ? 63.875 64.5 28.875 1 43.22 147 ALA A C 1
ATOM 1142 O O . ALA A 1 147 ? 65.062 64.625 29.125 1 43.22 147 ALA A O 1
ATOM 1143 N N . VAL A 1 148 ? 63.656 63.5 29.656 1 44.66 148 VAL A N 1
ATOM 1144 C CA . VAL A 1 148 ? 64.75 62.5 29.594 1 44.66 148 VAL A CA 1
ATOM 1145 C C . VAL A 1 148 ? 64.812 61.906 28.188 1 44.66 148 VAL A C 1
ATOM 1147 O O . VAL A 1 148 ? 63.781 61.844 27.484 1 44.66 148 VAL A O 1
ATOM 1150 N N . PRO A 1 149 ? 65.938 62.031 27.406 1 40.78 149 PRO A N 1
ATOM 1151 C CA . PRO A 1 149 ? 66.25 61.625 26.031 1 40.78 149 PRO A CA 1
ATOM 1152 C C . PRO A 1 149 ? 65.938 60.156 25.766 1 40.78 149 PRO A C 1
ATOM 1154 O O . PRO A 1 149 ? 66.375 59.281 26.5 1 40.78 149 PRO A O 1
ATOM 1157 N N . SER A 1 150 ? 64.688 59.812 25.484 1 34.41 150 SER A N 1
ATOM 1158 C CA . SER A 1 150 ? 64.25 58.438 25.234 1 34.41 150 SER A CA 1
ATOM 1159 C C . SER A 1 150 ? 65.062 57.812 24.094 1 34.41 150 SER A C 1
ATOM 1161 O O . SER A 1 150 ? 65 58.281 22.953 1 34.41 150 SER A O 1
ATOM 1163 N N . THR A 1 151 ? 66.188 57.312 24.359 1 37.56 151 THR A N 1
ATOM 1164 C CA . THR A 1 151 ? 67 56.531 23.406 1 37.56 151 THR A CA 1
ATOM 1165 C C . THR A 1 151 ? 66.188 55.312 22.938 1 37.56 151 THR A C 1
ATOM 1167 O O . THR A 1 151 ? 66 54.344 23.672 1 37.56 151 THR A O 1
ATOM 1170 N N . ALA A 1 152 ? 65 55.531 22.359 1 32.84 152 ALA A N 1
ATOM 1171 C CA . ALA A 1 152 ? 64.188 54.406 21.953 1 32.84 152 ALA A CA 1
ATOM 1172 C C . ALA A 1 152 ? 64.875 53.562 20.891 1 32.84 152 ALA A C 1
ATOM 1174 O O . ALA A 1 152 ? 65.375 54.094 19.891 1 32.84 152 ALA A O 1
ATOM 1175 N N . PRO A 1 153 ? 65.438 52.375 21.297 1 37.66 153 PRO A N 1
ATOM 1176 C CA . PRO A 1 153 ? 66.062 51.531 20.25 1 37.66 153 PRO A CA 1
ATOM 1177 C C . PRO A 1 153 ? 65.062 51.125 19.156 1 37.66 153 PRO A C 1
ATOM 1179 O O . PRO A 1 153 ? 63.875 51.062 19.406 1 37.66 153 PRO A O 1
ATOM 1182 N N . ALA A 1 154 ? 65.312 51.438 17.844 1 35.59 154 ALA A N 1
ATOM 1183 C CA . ALA A 1 154 ? 64.625 51.156 16.594 1 35.59 154 ALA A CA 1
ATOM 1184 C C . ALA A 1 154 ? 64.312 49.656 16.438 1 35.59 154 ALA A C 1
ATOM 1186 O O . ALA A 1 154 ? 65.312 48.875 16.328 1 35.59 154 ALA A O 1
ATOM 1187 N N . ALA A 1 155 ? 63.344 49.094 17.156 1 34.88 155 ALA A N 1
ATOM 1188 C CA . ALA A 1 155 ? 63.062 47.688 16.922 1 34.88 155 ALA A CA 1
ATOM 1189 C C . ALA A 1 155 ? 62.719 47.406 15.461 1 34.88 155 ALA A C 1
ATOM 1191 O O . ALA A 1 155 ? 62 48.188 14.844 1 34.88 155 ALA A O 1
ATOM 1192 N N . ARG A 1 156 ? 63.594 46.781 14.695 1 39 156 ARG A N 1
ATOM 1193 C CA . ARG A 1 156 ? 63.5 46.281 13.328 1 39 156 ARG A CA 1
ATOM 1194 C C . ARG A 1 156 ? 62.25 45.406 13.133 1 39 156 ARG A C 1
ATOM 1196 O O . ARG A 1 156 ? 61.875 44.625 14.023 1 39 156 ARG A O 1
ATOM 1203 N N . GLY A 1 157 ? 61.25 45.844 12.289 1 30.33 157 GLY A N 1
ATOM 1204 C CA . GLY A 1 157 ? 60 45.25 11.891 1 30.33 157 GLY A CA 1
ATOM 1205 C C . GLY A 1 157 ? 60.156 43.875 11.258 1 30.33 157 GLY A C 1
ATOM 1206 O O . GLY A 1 157 ? 60.969 43.688 10.344 1 30.33 157 GLY A O 1
ATOM 1207 N N . ILE A 1 158 ? 60.062 42.75 11.992 1 39.34 158 ILE A N 1
ATOM 1208 C CA . ILE A 1 158 ? 60.125 41.375 11.5 1 39.34 158 ILE A CA 1
ATOM 1209 C C . ILE A 1 158 ? 59.031 41.125 10.477 1 39.34 158 ILE A C 1
ATOM 1211 O O . ILE A 1 158 ? 58.094 40.406 10.742 1 39.34 158 ILE A O 1
ATOM 1215 N N . ASN A 1 159 ? 58.531 42.062 9.719 1 32.94 159 ASN A N 1
ATOM 1216 C CA . ASN A 1 159 ? 57.406 41.719 8.852 1 32.94 159 ASN A CA 1
ATOM 1217 C C . ASN A 1 159 ? 57.781 40.625 7.852 1 32.94 159 ASN A C 1
ATOM 1219 O O . ASN A 1 159 ? 56.938 40.219 7.043 1 32.94 159 ASN A O 1
ATOM 1223 N N . ASP A 1 160 ? 59.062 40.406 7.441 1 33.03 160 ASP A N 1
ATOM 1224 C CA . ASP A 1 160 ? 59.25 39.781 6.129 1 33.03 160 ASP A CA 1
ATOM 1225 C C . ASP A 1 160 ? 58.812 38.312 6.133 1 33.03 160 ASP A C 1
ATOM 1227 O O . ASP A 1 160 ? 59 37.625 5.137 1 33.03 160 ASP A O 1
ATOM 1231 N N . LEU A 1 161 ? 58.688 37.562 7.137 1 34.84 161 LEU A N 1
ATOM 1232 C CA . LEU A 1 161 ? 58.938 36.125 6.938 1 34.84 161 LEU A CA 1
ATOM 1233 C C . LEU A 1 161 ? 57.781 35.5 6.164 1 34.84 161 LEU A C 1
ATOM 1235 O O . LEU A 1 161 ? 58.031 34.625 5.332 1 34.84 161 LEU A O 1
ATOM 1239 N N . PHE A 1 162 ? 56.469 35.562 6.449 1 38 162 PHE A N 1
ATOM 1240 C CA . PHE A 1 162 ? 55.656 34.406 6.184 1 38 162 PHE A CA 1
ATOM 1241 C C . PHE A 1 162 ? 55.188 34.375 4.734 1 38 162 PHE A C 1
ATOM 1243 O O . PHE A 1 162 ? 54.281 33.594 4.375 1 38 162 PHE A O 1
ATOM 1250 N N . ASN A 1 163 ? 55.531 35.219 3.775 1 31.03 163 ASN A N 1
ATOM 1251 C CA . ASN A 1 163 ? 54.875 35.156 2.475 1 31.03 163 ASN A CA 1
ATOM 1252 C C . ASN A 1 163 ? 55.25 33.875 1.716 1 31.03 163 ASN A C 1
ATOM 1254 O O . ASN A 1 163 ? 54.969 33.75 0.519 1 31.03 163 ASN A O 1
ATOM 1258 N N . GLN A 1 164 ? 56.219 33.125 2.021 1 28.12 164 GLN A N 1
ATOM 1259 C CA . GLN A 1 164 ? 56.812 32.281 0.981 1 28.12 164 GLN A CA 1
ATOM 1260 C C . GLN A 1 164 ? 55.844 31.172 0.555 1 28.12 164 GLN A C 1
ATOM 1262 O O . GLN A 1 164 ? 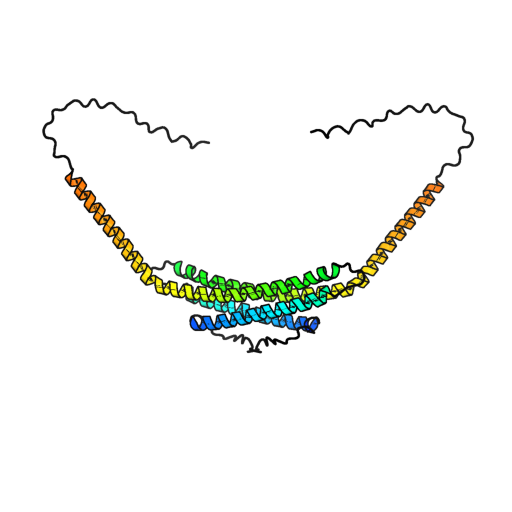55.938 30.688 -0.574 1 28.12 164 GLN A O 1
ATOM 1267 N N . ARG A 1 165 ? 55.219 30.359 1.388 1 33.44 165 ARG A N 1
ATOM 1268 C CA . ARG A 1 165 ? 54.938 29.016 0.876 1 33.44 165 ARG A CA 1
ATOM 1269 C C . ARG A 1 165 ? 53.75 29.062 -0.091 1 33.44 165 ARG A C 1
ATOM 1271 O O . ARG A 1 165 ? 52.594 28.828 0.307 1 33.44 165 ARG A O 1
ATOM 1278 N N . ARG A 1 166 ? 53.469 30.203 -0.677 1 34.19 166 ARG A N 1
ATOM 1279 C CA . ARG A 1 166 ? 52.438 29.969 -1.683 1 34.19 166 ARG A CA 1
ATOM 1280 C C . ARG A 1 166 ? 52.969 29.156 -2.854 1 34.19 166 ARG A C 1
ATOM 1282 O O . ARG A 1 166 ? 52.25 28.859 -3.797 1 34.19 166 ARG A O 1
ATOM 1289 N N . GLY A 1 167 ? 54.25 29.031 -3.141 1 23.84 167 GLY A N 1
ATOM 1290 C CA . GLY A 1 167 ? 54.562 28.594 -4.484 1 23.84 167 GLY A CA 1
ATOM 1291 C C . GLY A 1 167 ? 54.375 27.109 -4.688 1 23.84 167 GLY A C 1
ATOM 1292 O O . GLY A 1 167 ? 54.344 26.625 -5.824 1 23.84 167 GLY A O 1
ATOM 1293 N N . ALA A 1 168 ? 54.469 26.188 -3.895 1 21.25 168 ALA A N 1
ATOM 1294 C CA . ALA A 1 168 ? 54.406 24.844 -4.465 1 21.25 168 ALA A CA 1
ATOM 1295 C C . ALA A 1 168 ? 52.969 24.375 -4.648 1 21.25 168 ALA A C 1
ATOM 1297 O O . ALA A 1 168 ? 52.062 24.812 -3.916 1 21.25 168 ALA A O 1
ATOM 1298 N N . MET B 1 1 ? -22.734 2.484 0.813 1 20.23 1 MET B N 1
ATOM 1299 C CA . MET B 1 1 ? -21.453 2.285 1.471 1 20.23 1 MET B CA 1
ATOM 1300 C C . MET B 1 1 ? -21.078 0.807 1.505 1 20.23 1 MET B C 1
ATOM 1302 O O . MET B 1 1 ? -21.734 0.016 2.191 1 20.23 1 MET B O 1
ATOM 1306 N N . THR B 1 2 ? -20.766 0.187 0.424 1 26.17 2 THR B N 1
ATOM 1307 C CA . THR B 1 2 ? -20.516 -1.244 0.302 1 26.17 2 THR B CA 1
ATOM 1308 C C . THR B 1 2 ? -19.469 -1.696 1.314 1 26.17 2 THR B C 1
ATOM 1310 O O . THR B 1 2 ? -18.375 -1.137 1.371 1 26.17 2 THR B O 1
ATOM 1313 N N . GLU B 1 3 ? -19.844 -1.995 2.559 1 27.48 3 GLU B N 1
ATOM 1314 C CA . GLU B 1 3 ? -19.094 -2.668 3.613 1 27.48 3 GLU B CA 1
ATOM 1315 C C . GLU B 1 3 ? -18.141 -3.715 3.033 1 27.48 3 GLU B C 1
ATOM 1317 O O . GLU B 1 3 ? -18.562 -4.574 2.254 1 27.48 3 GLU B O 1
ATOM 1322 N N . ILE B 1 4 ? -17.047 -3.305 2.629 1 33.28 4 ILE B N 1
ATOM 1323 C CA . ILE B 1 4 ? -16.125 -4.406 2.422 1 33.28 4 ILE B CA 1
ATOM 1324 C C . ILE B 1 4 ? -16.328 -5.469 3.502 1 33.28 4 ILE B C 1
ATOM 1326 O O . ILE B 1 4 ? -16.125 -5.203 4.688 1 33.28 4 ILE B O 1
ATOM 1330 N N . ASN B 1 5 ? -17.422 -6.207 3.49 1 34.41 5 ASN B N 1
ATOM 1331 C CA . ASN B 1 5 ? -17.719 -7.383 4.305 1 34.41 5 ASN B CA 1
ATOM 1332 C C . ASN B 1 5 ? -16.438 -8.148 4.656 1 34.41 5 ASN B C 1
ATOM 1334 O O . ASN B 1 5 ? -15.781 -8.711 3.779 1 34.41 5 ASN B O 1
ATOM 1338 N N . ARG B 1 6 ? -15.523 -7.578 5.328 1 40.62 6 ARG B N 1
ATOM 1339 C CA . ARG B 1 6 ? -14.57 -8.461 5.988 1 40.62 6 ARG B CA 1
ATOM 1340 C C . ARG B 1 6 ? -15.203 -9.797 6.336 1 40.62 6 ARG B C 1
ATOM 1342 O O . ARG B 1 6 ? -16 -9.891 7.273 1 40.62 6 ARG B O 1
ATOM 1349 N N . ARG B 1 7 ? -15.812 -10.578 5.566 1 40.53 7 ARG B N 1
ATOM 1350 C CA . ARG B 1 7 ? -16.484 -11.766 6.086 1 40.53 7 ARG B CA 1
ATOM 1351 C C . ARG B 1 7 ? -15.508 -12.688 6.797 1 40.53 7 ARG B C 1
ATOM 1353 O O . ARG B 1 7 ? -14.594 -13.227 6.176 1 40.53 7 ARG B O 1
ATOM 1360 N N . PRO B 1 8 ? -15.172 -12.406 8.07 1 47.22 8 PRO B N 1
ATOM 1361 C CA . PRO B 1 8 ? -14.375 -13.367 8.836 1 47.22 8 PRO B CA 1
ATOM 1362 C C . PRO B 1 8 ? -14.297 -14.734 8.156 1 47.22 8 PRO B C 1
ATOM 1364 O O . PRO B 1 8 ? -13.273 -15.414 8.258 1 47.22 8 PRO B O 1
ATOM 1367 N N . ASP B 1 9 ? -15.477 -15.18 7.688 1 49.81 9 ASP B N 1
ATOM 1368 C CA . ASP B 1 9 ? -15.578 -16.562 7.258 1 49.81 9 ASP B CA 1
ATOM 1369 C C . ASP B 1 9 ? -15.344 -16.688 5.754 1 49.81 9 ASP B C 1
ATOM 1371 O O . ASP B 1 9 ? -15.836 -17.625 5.117 1 49.81 9 ASP B O 1
ATOM 1375 N N . ALA B 1 10 ? -14.688 -15.609 5.273 1 67.62 10 ALA B N 1
ATOM 1376 C CA . ALA B 1 10 ? -14.68 -15.703 3.816 1 67.62 10 ALA B CA 1
ATOM 1377 C C . ALA B 1 10 ? -13.852 -16.891 3.346 1 67.62 10 ALA B C 1
ATOM 1379 O O . ALA B 1 10 ? -12.734 -17.109 3.826 1 67.62 10 ALA B O 1
ATOM 1380 N N . ASP B 1 11 ? -14.531 -17.719 2.979 1 83.69 11 ASP B N 1
ATOM 1381 C CA . ASP B 1 11 ? -13.883 -18.812 2.27 1 83.69 11 ASP B CA 1
ATOM 1382 C C . ASP B 1 11 ? -13.305 -18.344 0.939 1 83.69 11 ASP B C 1
ATOM 1384 O O . ASP B 1 11 ? -14.039 -18.125 -0.027 1 83.69 11 ASP B O 1
ATOM 1388 N N . TYR B 1 12 ? -11.969 -18 0.938 1 94.06 12 TYR B N 1
ATOM 1389 C CA . TYR B 1 12 ? -11.266 -17.5 -0.242 1 94.06 12 TYR B CA 1
ATOM 1390 C C . TYR B 1 12 ? -10.93 -18.641 -1.197 1 94.06 12 TYR B C 1
ATOM 1392 O O . TYR B 1 12 ? -10.266 -18.422 -2.217 1 94.06 12 TYR B O 1
ATOM 1400 N N . SER B 1 13 ? -11.477 -19.797 -0.913 1 93.81 13 SER B N 1
ATOM 1401 C CA . SER B 1 13 ? -11.078 -20.969 -1.708 1 93.81 13 SER B CA 1
ATOM 1402 C C . SER B 1 13 ? -11.508 -20.812 -3.162 1 93.81 13 SER B C 1
ATOM 1404 O O . SER B 1 13 ? -10.844 -21.312 -4.07 1 93.81 13 SER B O 1
ATOM 1406 N N . ARG B 1 14 ? -12.531 -20.062 -3.43 1 96.12 14 ARG B N 1
ATOM 1407 C CA . ARG B 1 14 ? -13.039 -19.875 -4.785 1 96.12 14 ARG B CA 1
ATOM 1408 C C . ARG B 1 14 ? -12.07 -19.047 -5.621 1 96.12 14 ARG B C 1
ATOM 1410 O O . ARG B 1 14 ? -12.18 -19 -6.848 1 96.12 14 ARG B O 1
ATOM 1417 N N . LEU B 1 15 ? -11.117 -18.406 -4.98 1 97.5 15 LEU B N 1
ATOM 1418 C CA . LEU B 1 15 ? -10.188 -17.547 -5.699 1 97.5 15 LEU B CA 1
ATOM 1419 C C . LEU B 1 15 ? -9.203 -18.375 -6.516 1 97.5 15 LEU B C 1
ATOM 1421 O O . LEU B 1 15 ? -8.516 -17.828 -7.391 1 97.5 15 LEU B O 1
ATOM 1425 N N . LEU B 1 16 ? -9.211 -19.641 -6.238 1 96.38 16 LEU B N 1
ATOM 1426 C CA . LEU B 1 16 ? -8.344 -20.5 -7.043 1 96.38 16 LEU B CA 1
ATOM 1427 C C . LEU B 1 16 ? -8.891 -20.656 -8.453 1 96.38 16 LEU B C 1
ATOM 1429 O O . LEU B 1 16 ? -8.172 -21.078 -9.367 1 96.38 16 LEU B O 1
ATOM 1433 N N . ASP B 1 17 ? -10.156 -20.375 -8.578 1 97 17 ASP B N 1
ATOM 1434 C CA . ASP B 1 17 ? -10.766 -20.266 -9.906 1 97 17 ASP B CA 1
ATOM 1435 C C . ASP B 1 17 ? -10.422 -18.922 -10.555 1 97 17 ASP B C 1
ATOM 1437 O O . ASP B 1 17 ? -10.766 -17.875 -10.023 1 97 17 ASP B O 1
ATOM 1441 N N . LEU B 1 18 ? -9.867 -19 -11.766 1 97.5 18 LEU B N 1
ATOM 1442 C CA . LEU B 1 18 ? -9.328 -17.812 -12.414 1 97.5 18 LEU B CA 1
ATOM 1443 C C . LEU B 1 18 ? -10.445 -16.812 -12.711 1 97.5 18 LEU B C 1
ATOM 1445 O O . LEU B 1 18 ? -10.234 -15.594 -12.633 1 97.5 18 LEU B O 1
ATOM 1449 N N . SER B 1 19 ? -11.602 -17.281 -13.062 1 97.06 19 SER B N 1
ATOM 1450 C CA . SER B 1 19 ? -12.711 -16.375 -13.359 1 97.06 19 SER B CA 1
ATOM 1451 C C . SER B 1 19 ? -13.156 -15.609 -12.125 1 97.06 19 SER B C 1
ATOM 1453 O O . SER B 1 19 ? -13.43 -14.406 -12.188 1 97.06 19 SER B O 1
ATOM 1455 N N . VAL B 1 20 ? -13.211 -16.281 -11.023 1 97.44 20 VAL B N 1
ATOM 1456 C CA . VAL B 1 20 ? -13.562 -15.641 -9.758 1 97.44 20 VAL B CA 1
ATOM 1457 C C . VAL B 1 20 ? -12.461 -14.672 -9.344 1 97.44 20 VAL B C 1
ATOM 1459 O O . VAL B 1 20 ? -12.734 -13.555 -8.906 1 97.44 20 VAL B O 1
ATOM 1462 N N . LEU B 1 21 ? -11.219 -15.117 -9.523 1 97.88 21 LEU B N 1
ATOM 1463 C CA . LEU B 1 21 ? -10.078 -14.273 -9.18 1 97.88 21 LEU B CA 1
ATOM 1464 C C . LEU B 1 21 ? -10.086 -12.977 -9.992 1 97.88 21 LEU B C 1
ATOM 1466 O O . LEU B 1 21 ? -9.797 -11.906 -9.461 1 97.88 21 LEU B O 1
ATOM 1470 N N . THR B 1 22 ? -10.43 -13.117 -11.242 1 98.19 22 THR B N 1
ATOM 1471 C CA . THR B 1 22 ? -10.461 -11.961 -12.125 1 98.19 22 THR B CA 1
ATOM 1472 C C . THR B 1 22 ? -11.461 -10.922 -11.625 1 98.19 22 THR B C 1
ATOM 1474 O O . THR B 1 22 ? -11.141 -9.742 -11.523 1 98.19 22 THR B O 1
ATOM 1477 N N . THR B 1 23 ? -12.602 -11.398 -11.25 1 97.94 23 THR B N 1
ATOM 1478 C CA . THR B 1 23 ? -13.633 -10.492 -10.75 1 97.94 23 THR B CA 1
ATOM 1479 C C . THR B 1 23 ? -13.195 -9.867 -9.422 1 97.94 23 THR B C 1
ATOM 1481 O O . THR B 1 23 ? -13.367 -8.664 -9.211 1 97.94 23 THR B O 1
ATOM 1484 N N . TRP B 1 24 ? -12.672 -10.688 -8.609 1 97.38 24 TRP B N 1
ATOM 1485 C CA . TRP B 1 24 ? -12.258 -10.227 -7.289 1 97.38 24 TRP B CA 1
ATOM 1486 C C . TRP B 1 24 ? -11.148 -9.188 -7.398 1 97.38 24 TRP B C 1
ATOM 1488 O O . TRP B 1 24 ? -11.18 -8.156 -6.723 1 97.38 24 TRP B O 1
ATOM 1498 N N . THR B 1 25 ? -10.141 -9.453 -8.234 1 98 25 THR B N 1
ATOM 1499 C CA . THR B 1 25 ? -9.016 -8.523 -8.352 1 98 25 THR B CA 1
ATOM 1500 C C . THR B 1 25 ? -9.469 -7.207 -8.984 1 98 25 THR B C 1
ATOM 1502 O O . THR B 1 25 ? -8.961 -6.141 -8.633 1 98 25 THR B O 1
ATOM 1505 N N . MET B 1 26 ? -10.398 -7.285 -9.859 1 97.94 26 MET B N 1
ATOM 1506 C CA . MET B 1 26 ? -10.93 -6.055 -10.438 1 97.94 26 MET B CA 1
ATOM 1507 C C . MET B 1 26 ? -11.617 -5.207 -9.375 1 97.94 26 MET B C 1
ATOM 1509 O O . MET B 1 26 ? -11.477 -3.98 -9.367 1 97.94 26 MET B O 1
ATOM 1513 N N . ASP B 1 27 ? -12.297 -5.883 -8.555 1 97.19 27 ASP B N 1
ATOM 1514 C CA . ASP B 1 27 ? -12.953 -5.18 -7.457 1 97.19 27 ASP B CA 1
ATOM 1515 C C . ASP B 1 27 ? -11.938 -4.559 -6.508 1 97.19 27 ASP B C 1
ATOM 1517 O O . ASP B 1 27 ? -12.078 -3.402 -6.105 1 97.19 27 ASP B O 1
ATOM 1521 N N . ARG B 1 28 ? -10.906 -5.281 -6.215 1 98 28 ARG B N 1
ATOM 1522 C CA . ARG B 1 28 ? -9.875 -4.746 -5.328 1 98 28 ARG B CA 1
ATOM 1523 C C . ARG B 1 28 ? -9.156 -3.564 -5.973 1 98 28 ARG B C 1
ATOM 1525 O O . ARG B 1 28 ? -8.812 -2.598 -5.289 1 98 28 ARG B O 1
ATOM 1532 N N . GLN B 1 29 ? -8.945 -3.668 -7.273 1 98.31 29 GLN B N 1
ATOM 1533 C CA . GLN B 1 29 ? -8.344 -2.551 -7.992 1 98.31 29 GLN B CA 1
ATOM 1534 C C . GLN B 1 29 ? -9.203 -1.295 -7.879 1 98.31 29 GLN B C 1
ATOM 1536 O O . GLN B 1 29 ? -8.688 -0.202 -7.645 1 98.31 29 GLN B O 1
ATOM 1541 N N . ARG B 1 30 ? -10.445 -1.456 -7.953 1 97.88 30 ARG B N 1
ATOM 1542 C CA . ARG B 1 30 ? -11.359 -0.324 -7.828 1 97.88 30 ARG B CA 1
ATOM 1543 C C . ARG B 1 30 ? -11.281 0.287 -6.434 1 97.88 30 ARG B C 1
ATOM 1545 O O . ARG B 1 30 ? -11.242 1.51 -6.285 1 97.88 30 ARG B O 1
ATOM 1552 N N . VAL B 1 31 ? -11.242 -0.584 -5.477 1 97.12 31 VAL B N 1
ATOM 1553 C CA . VAL B 1 31 ? -11.172 -0.126 -4.094 1 97.12 31 VAL B CA 1
ATOM 1554 C C . VAL B 1 31 ? -9.891 0.669 -3.875 1 97.12 31 VAL B C 1
ATOM 1556 O O . VAL B 1 31 ? -9.922 1.774 -3.33 1 97.12 31 VAL B O 1
ATOM 1559 N N . HIS B 1 32 ? -8.812 0.163 -4.355 1 98.12 32 HIS B N 1
ATOM 1560 C CA . HIS B 1 32 ? -7.531 0.825 -4.137 1 98.12 32 HIS B CA 1
ATOM 1561 C C . HIS B 1 32 ? -7.422 2.098 -4.969 1 98.12 32 HIS B C 1
ATOM 1563 O O . HIS B 1 32 ? -6.805 3.074 -4.539 1 98.12 32 HIS B O 1
ATOM 1569 N N . HIS B 1 33 ? -8.031 2.117 -6.109 1 97.81 33 HIS B N 1
ATOM 1570 C CA . HIS B 1 33 ? -8.109 3.338 -6.906 1 97.81 33 HIS B CA 1
ATOM 1571 C C . HIS B 1 33 ? -8.875 4.43 -6.164 1 97.81 33 HIS B C 1
ATOM 1573 O O . HIS B 1 33 ? -8.453 5.586 -6.133 1 97.81 33 HIS B O 1
ATOM 1579 N N . GLN B 1 34 ? -9.922 4.027 -5.551 1 96.56 34 GLN B N 1
ATOM 1580 C CA . GLN B 1 34 ? -10.734 4.98 -4.801 1 96.56 34 GLN B CA 1
ATOM 1581 C C . GLN B 1 34 ? -9.977 5.496 -3.576 1 96.56 34 GLN B C 1
ATOM 1583 O O . GLN B 1 34 ? -10.078 6.68 -3.234 1 96.56 34 GLN B O 1
ATOM 1588 N N . ASP B 1 35 ? -9.25 4.625 -2.947 1 97.38 35 ASP B N 1
ATOM 1589 C CA . ASP B 1 35 ? -8.414 5.066 -1.831 1 97.38 35 ASP B CA 1
ATOM 1590 C C . ASP B 1 35 ? -7.406 6.121 -2.281 1 97.38 35 ASP B C 1
ATOM 1592 O O . ASP B 1 35 ? -7.273 7.172 -1.648 1 97.38 35 ASP B O 1
ATOM 1596 N N . ALA B 1 36 ? -6.746 5.805 -3.383 1 98.19 36 ALA B N 1
ATOM 1597 C CA . ALA B 1 36 ? -5.746 6.742 -3.895 1 98.19 36 ALA B CA 1
ATOM 1598 C C . ALA B 1 36 ? -6.375 8.094 -4.227 1 98.19 36 ALA B C 1
ATOM 1600 O O . ALA B 1 36 ? -5.832 9.141 -3.875 1 98.19 36 ALA B O 1
ATOM 1601 N N . ALA B 1 37 ? -7.52 8.07 -4.789 1 97.12 37 ALA B N 1
ATOM 1602 C CA . ALA B 1 37 ? -8.219 9.297 -5.16 1 97.12 37 ALA B CA 1
ATOM 1603 C C . ALA B 1 37 ? -8.633 10.086 -3.92 1 97.12 37 ALA B C 1
ATOM 1605 O O . ALA B 1 37 ? -8.492 11.312 -3.885 1 97.12 37 ALA B O 1
ATOM 1606 N N . ALA B 1 38 ? -9.117 9.414 -2.941 1 96.31 38 ALA B N 1
ATOM 1607 C CA . ALA B 1 38 ? -9.492 10.062 -1.69 1 96.31 38 ALA B CA 1
ATOM 1608 C C . ALA B 1 38 ? -8.289 10.711 -1.021 1 96.31 38 ALA B C 1
ATOM 1610 O O . ALA B 1 38 ? -8.352 11.859 -0.581 1 96.31 38 ALA B O 1
ATOM 1611 N N . TYR B 1 39 ? -7.215 10 -0.995 1 98.19 39 TYR B N 1
ATOM 1612 C CA . TYR B 1 39 ? -6.012 10.531 -0.36 1 98.19 39 TYR B CA 1
ATOM 1613 C C . TYR B 1 39 ? -5.473 11.734 -1.128 1 98.19 39 TYR B C 1
ATOM 1615 O O . TYR B 1 39 ? -4.961 12.68 -0.529 1 98.19 39 TYR B O 1
ATOM 1623 N N . GLU B 1 40 ? -5.609 11.688 -2.449 1 98.12 40 GLU B N 1
A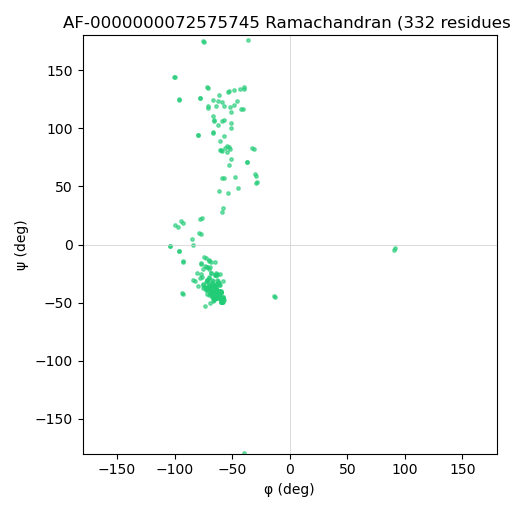TOM 1624 C CA . GLU B 1 40 ? -5.184 12.828 -3.258 1 98.12 40 GLU B CA 1
ATOM 1625 C C . GLU B 1 40 ? -6.047 14.055 -2.975 1 98.12 40 GLU B C 1
ATOM 1627 O O . GLU B 1 40 ? -5.535 15.172 -2.879 1 98.12 40 GLU B O 1
ATOM 1632 N N . GLU B 1 41 ? -7.285 13.852 -2.816 1 97.62 41 GLU B N 1
ATOM 1633 C CA . GLU B 1 41 ? -8.18 14.953 -2.482 1 97.62 41 GLU B CA 1
ATOM 1634 C C . GLU B 1 41 ? -7.875 15.516 -1.1 1 97.62 41 GLU B C 1
ATOM 1636 O O . GLU B 1 41 ? -7.855 16.734 -0.911 1 97.62 41 GLU B O 1
ATOM 1641 N N . ILE B 1 42 ? -7.633 14.68 -0.223 1 98.12 42 ILE B N 1
ATOM 1642 C CA . ILE B 1 42 ? -7.312 15.102 1.138 1 98.12 42 ILE B CA 1
ATOM 1643 C C . ILE B 1 42 ? -5.969 15.82 1.154 1 98.12 42 ILE B C 1
ATOM 1645 O O . ILE B 1 42 ? -5.809 16.828 1.853 1 98.12 42 ILE B O 1
ATOM 1649 N N . LEU B 1 43 ? -5.102 15.328 0.358 1 98.19 43 LEU B N 1
ATOM 1650 C CA . LEU B 1 43 ? -3.814 16 0.218 1 98.19 43 LEU B CA 1
ATOM 1651 C C . LEU B 1 43 ? -4 17.438 -0.273 1 98.19 43 LEU B C 1
ATOM 1653 O O . LEU B 1 43 ? -3.418 18.359 0.286 1 98.19 43 LEU B O 1
ATOM 1657 N N . ALA B 1 44 ? -4.801 17.609 -1.261 1 97.62 44 ALA B N 1
ATOM 1658 C CA . ALA B 1 44 ? -5.066 18.953 -1.793 1 97.62 44 ALA B CA 1
ATOM 1659 C C . ALA B 1 44 ? -5.699 19.844 -0.734 1 97.62 44 ALA B C 1
ATOM 1661 O O . ALA B 1 44 ? -5.363 21.031 -0.631 1 97.62 44 ALA B O 1
ATOM 1662 N N . LEU B 1 45 ? -6.574 19.312 0.017 1 96.88 45 LEU B N 1
ATOM 1663 C CA . LEU B 1 45 ? -7.238 20.031 1.093 1 96.88 45 LEU B CA 1
ATOM 1664 C C . LEU B 1 45 ? -6.227 20.547 2.115 1 96.88 45 LEU B C 1
ATOM 1666 O O . LEU B 1 45 ? -6.207 21.734 2.441 1 96.88 45 LEU B O 1
ATOM 1670 N N . PHE B 1 46 ? -5.336 19.703 2.576 1 97.75 46 PHE B N 1
ATOM 1671 C CA . PHE B 1 46 ? -4.355 20.062 3.588 1 97.75 46 PHE B CA 1
ATOM 1672 C C . PHE B 1 46 ? -3.301 21 3 1 97.75 46 PHE B C 1
ATOM 1674 O O . PHE B 1 46 ? -2.844 21.922 3.668 1 97.75 46 PHE B O 1
ATOM 1681 N N . GLN B 1 47 ? -2.957 20.734 1.759 1 97.38 47 GLN B N 1
ATOM 1682 C CA . GLN B 1 47 ? -2.033 21.641 1.087 1 97.38 47 GLN B CA 1
ATOM 1683 C C . GLN B 1 47 ? -2.58 23.062 1.066 1 97.38 47 GLN B C 1
ATOM 1685 O O . GLN B 1 47 ? -1.89 24.016 1.463 1 97.38 47 GLN B O 1
ATOM 1690 N N . SER B 1 48 ? -3.76 23.203 0.724 1 96.44 48 SER B N 1
ATOM 1691 C CA . SER B 1 48 ? -4.383 24.531 0.656 1 96.44 48 SER B CA 1
ATOM 1692 C C . SER B 1 48 ? -4.504 25.156 2.041 1 96.44 48 SER B C 1
ATOM 1694 O O . SER B 1 48 ? -4.164 26.328 2.23 1 96.44 48 SER B O 1
ATOM 1696 N N . ALA B 1 49 ? -4.957 24.406 2.98 1 96.12 49 ALA B N 1
ATOM 1697 C CA . ALA B 1 49 ? -5.203 24.938 4.324 1 96.12 49 ALA B CA 1
ATOM 1698 C C . ALA B 1 49 ? -3.893 25.281 5.02 1 96.12 49 ALA B C 1
ATOM 1700 O O . ALA B 1 49 ? -3.762 26.375 5.594 1 96.12 49 ALA B O 1
ATOM 1701 N N . LEU B 1 50 ? -2.852 24.391 4.891 1 96 50 LEU B N 1
ATOM 1702 C CA . LEU B 1 50 ? -1.652 24.578 5.699 1 96 50 LEU B CA 1
ATOM 1703 C C . LEU B 1 50 ? -0.701 25.578 5.051 1 96 50 LEU B C 1
ATOM 1705 O O . LEU B 1 50 ? -0.024 26.328 5.75 1 96 50 LEU B O 1
ATOM 1709 N N . ARG B 1 51 ? -0.715 25.625 3.762 1 94.19 51 ARG B N 1
ATOM 1710 C CA . ARG B 1 51 ? 0.187 26.547 3.09 1 94.19 51 ARG B CA 1
ATOM 1711 C C . ARG B 1 51 ? -0.346 27.969 3.162 1 94.19 51 ARG B C 1
ATOM 1713 O O . ARG B 1 51 ? 0.408 28.938 2.986 1 94.19 51 ARG B O 1
ATOM 1720 N N . SER B 1 52 ? -1.609 28.109 3.484 1 92 52 SER B N 1
ATOM 1721 C CA . SER B 1 52 ? -2.219 29.422 3.588 1 92 52 SER B CA 1
ATOM 1722 C C . SER B 1 52 ? -2.236 29.922 5.031 1 92 52 SER B C 1
ATOM 1724 O O . SER B 1 52 ? -2.65 31.047 5.305 1 92 52 SER B O 1
ATOM 1726 N N . GLU B 1 53 ? -1.813 29.031 5.91 1 90.12 53 GLU B N 1
ATOM 1727 C CA . GLU B 1 53 ? -1.781 29.406 7.32 1 90.12 53 GLU B CA 1
ATOM 1728 C C . GLU B 1 53 ? -0.547 30.25 7.641 1 90.12 53 GLU B C 1
ATOM 1730 O O . GLU B 1 53 ? 0.535 29.703 7.875 1 90.12 53 GLU B O 1
ATOM 1735 N N . VAL B 1 54 ? -0.689 31.562 7.598 1 84.31 54 VAL B N 1
ATOM 1736 C CA . VAL B 1 54 ? 0.42 32.469 7.898 1 84.31 54 VAL B CA 1
ATOM 1737 C C . VAL B 1 54 ? 0.341 32.906 9.352 1 84.31 54 VAL B C 1
ATOM 1739 O O . VAL B 1 54 ? -0.742 33.219 9.859 1 84.31 54 VAL B O 1
ATOM 1742 N N . VAL B 1 55 ? 1.467 32.656 10.031 1 86.19 55 VAL B N 1
ATOM 1743 C CA . VAL B 1 55 ? 1.608 33.125 11.406 1 86.19 55 VAL B CA 1
ATOM 1744 C C . VAL B 1 55 ? 2.441 34.406 11.445 1 86.19 55 VAL B C 1
ATOM 1746 O O . VAL B 1 55 ? 3.33 34.594 10.609 1 86.19 55 VAL B O 1
ATOM 1749 N N . ASP B 1 56 ? 2.08 35.281 12.328 1 82.19 56 ASP B N 1
ATOM 1750 C CA . ASP B 1 56 ? 2.84 36.531 12.461 1 82.19 56 ASP B CA 1
ATOM 1751 C C . ASP B 1 56 ? 4.328 36.25 12.641 1 82.19 56 ASP B C 1
ATOM 1753 O O . ASP B 1 56 ? 4.711 35.375 13.438 1 82.19 56 ASP B O 1
ATOM 1757 N N . GLY B 1 57 ? 5.105 36.969 11.859 1 81.56 57 GLY B N 1
ATOM 1758 C CA . GLY B 1 57 ? 6.543 36.781 11.93 1 81.56 57 GLY B CA 1
ATOM 1759 C C . GLY B 1 57 ? 7.066 35.719 10.961 1 81.56 57 GLY B C 1
ATOM 1760 O O . GLY B 1 57 ? 8.273 35.5 10.867 1 81.56 57 GLY B O 1
ATOM 1761 N N . ASP B 1 58 ? 6.09 35.125 10.328 1 84.44 58 ASP B N 1
ATOM 1762 C CA . ASP B 1 58 ? 6.461 34.094 9.383 1 84.44 58 ASP B C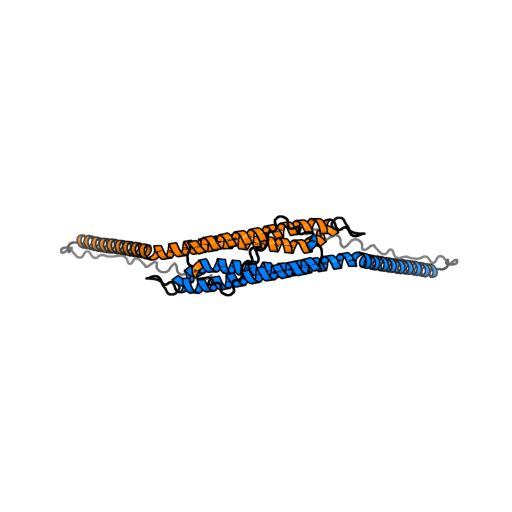A 1
ATOM 1763 C C . ASP B 1 58 ? 7.133 34.688 8.141 1 84.44 58 ASP B C 1
ATOM 1765 O O . ASP B 1 58 ? 6.695 35.719 7.633 1 84.44 58 ASP B O 1
ATOM 1769 N N . GLY B 1 59 ? 8.258 33.969 7.789 1 85.69 59 GLY B N 1
ATOM 1770 C CA . GLY B 1 59 ? 8.742 34.219 6.438 1 85.69 59 GLY B CA 1
ATOM 1771 C C . GLY B 1 59 ? 7.887 33.562 5.375 1 85.69 59 GLY B C 1
ATOM 1772 O O . GLY B 1 59 ? 7.016 32.75 5.688 1 85.69 59 GLY B O 1
ATOM 1773 N N . ARG B 1 60 ? 8.148 33.812 4.086 1 88.12 60 ARG B N 1
ATOM 1774 C CA . ARG B 1 60 ? 7.371 33.344 2.938 1 88.12 60 ARG B CA 1
ATOM 1775 C C . ARG B 1 60 ? 7.383 31.828 2.844 1 88.12 60 ARG B C 1
ATOM 1777 O O . ARG B 1 60 ? 6.426 31.219 2.352 1 88.12 60 ARG B O 1
ATOM 1784 N N . LEU B 1 61 ? 8.461 31.188 3.422 1 91.5 61 LEU B N 1
ATOM 1785 C CA . LEU B 1 61 ? 8.609 29.766 3.219 1 91.5 61 LEU B CA 1
ATOM 1786 C C . LEU B 1 61 ? 8.203 28.984 4.465 1 91.5 61 LEU B C 1
ATOM 1788 O O . LEU B 1 61 ? 8.195 27.75 4.465 1 91.5 61 LEU B O 1
ATOM 1792 N N . SER B 1 62 ? 7.805 29.719 5.531 1 91.19 62 SER B N 1
ATOM 1793 C CA . SER B 1 62 ? 7.531 29.062 6.809 1 91.19 62 SER B CA 1
ATOM 1794 C C . SER B 1 62 ? 6.32 28.141 6.715 1 91.19 62 SER B C 1
ATOM 1796 O O . SER B 1 62 ? 6.406 26.953 7.035 1 91.19 62 SER B O 1
ATOM 1798 N N . ALA B 1 63 ? 5.234 28.656 6.141 1 92.75 63 ALA B N 1
ATOM 1799 C CA . ALA B 1 63 ? 4 27.875 6.051 1 92.75 63 ALA B CA 1
ATOM 1800 C C . ALA B 1 63 ? 4.18 26.672 5.141 1 92.75 63 ALA B C 1
ATOM 1802 O O . ALA B 1 63 ? 3.857 25.547 5.527 1 92.75 63 ALA B O 1
ATOM 1803 N N . PRO B 1 64 ? 4.809 26.781 3.887 1 93 64 PRO B N 1
ATOM 1804 C CA . PRO B 1 64 ? 5.031 25.609 3.033 1 93 64 PRO B CA 1
ATOM 1805 C C . PRO B 1 64 ? 5.938 24.578 3.684 1 93 64 PRO B C 1
ATOM 1807 O O . PRO B 1 64 ? 5.715 23.375 3.523 1 93 64 PRO B O 1
ATOM 1810 N N . MET B 1 65 ? 6.824 25.031 4.43 1 93.38 65 MET B N 1
ATOM 1811 C CA . MET B 1 65 ? 7.75 24.109 5.07 1 93.38 65 MET B CA 1
ATOM 1812 C C . MET B 1 65 ? 7.051 23.312 6.168 1 93.38 65 MET B C 1
ATOM 1814 O O . MET B 1 65 ? 7.262 22.109 6.297 1 93.38 65 MET B O 1
ATOM 1818 N N . ARG B 1 66 ? 6.219 23.891 6.887 1 93.19 66 ARG B N 1
ATOM 1819 C CA . ARG B 1 66 ? 5.449 23.188 7.914 1 93.19 66 ARG B CA 1
ATOM 1820 C C . ARG B 1 66 ? 4.453 22.219 7.285 1 93.19 66 ARG B C 1
ATOM 1822 O O . ARG B 1 66 ? 4.281 21.094 7.77 1 93.19 66 ARG B O 1
ATOM 1829 N N . ALA B 1 67 ? 3.889 22.75 6.211 1 96.38 67 ALA B N 1
ATOM 1830 C CA . ALA B 1 67 ? 2.887 21.938 5.527 1 96.38 67 ALA B CA 1
ATOM 1831 C C . ALA B 1 67 ? 3.492 20.641 5.012 1 96.38 67 ALA B C 1
ATOM 1833 O O . ALA B 1 67 ? 2.85 19.578 5.055 1 96.38 67 ALA B O 1
ATOM 1834 N N . ARG B 1 68 ? 4.715 20.672 4.586 1 97.31 68 ARG B N 1
ATOM 1835 C CA . ARG B 1 68 ? 5.379 19.516 3.992 1 97.31 68 ARG B CA 1
ATOM 1836 C C . ARG B 1 68 ? 5.504 18.375 5 1 97.31 68 ARG B C 1
ATOM 1838 O O . ARG B 1 68 ? 5.469 17.203 4.625 1 97.31 68 ARG B O 1
ATOM 1845 N N . LYS B 1 69 ? 5.539 18.688 6.262 1 97.56 69 LYS B N 1
ATOM 1846 C CA . LYS B 1 69 ? 5.656 17.688 7.316 1 97.56 69 LYS B CA 1
ATOM 1847 C C . LYS B 1 69 ? 4.391 16.844 7.418 1 97.56 69 LYS B C 1
ATOM 1849 O O . LYS B 1 69 ? 4.438 15.695 7.871 1 97.56 69 LYS B O 1
ATOM 1854 N N . VAL B 1 70 ? 3.299 17.406 6.977 1 98.5 70 VAL B N 1
ATOM 1855 C CA . VAL B 1 70 ? 2.021 16.703 6.973 1 98.5 70 VAL B CA 1
ATOM 1856 C C . VAL B 1 70 ? 1.81 16.016 5.625 1 98.5 70 VAL B C 1
ATOM 1858 O O . VAL B 1 70 ? 1.457 14.836 5.566 1 98.5 70 VAL B O 1
ATOM 1861 N N . GLU B 1 71 ? 2.121 16.672 4.566 1 98.5 71 GLU B N 1
ATOM 1862 C CA . GLU B 1 71 ? 1.837 16.25 3.197 1 98.5 71 GLU B CA 1
ATOM 1863 C C . GLU B 1 71 ? 2.551 14.945 2.854 1 98.5 71 GLU B C 1
ATOM 1865 O O . GLU B 1 71 ? 2.027 14.125 2.098 1 98.5 71 GLU B O 1
ATOM 1870 N N . LYS B 1 72 ? 3.68 14.766 3.395 1 98.69 72 LYS B N 1
ATOM 1871 C CA . LYS B 1 72 ? 4.484 13.602 3.027 1 98.69 72 LYS B CA 1
ATOM 1872 C C . LYS B 1 72 ? 3.77 12.305 3.396 1 98.69 72 LYS B C 1
ATOM 1874 O O . LYS B 1 72 ? 3.918 11.297 2.707 1 98.69 72 LYS B O 1
ATOM 1879 N N . HIS B 1 73 ? 3.031 12.383 4.406 1 98.75 73 HIS B N 1
ATOM 1880 C CA . HIS B 1 73 ? 2.322 11.172 4.816 1 98.75 73 HIS B CA 1
ATOM 1881 C C . HIS B 1 73 ? 1.178 10.852 3.863 1 98.75 73 HIS B C 1
ATOM 1883 O O . HIS B 1 73 ? 0.944 9.688 3.533 1 98.75 73 HIS B O 1
ATOM 1889 N N . LEU B 1 74 ? 0.491 11.867 3.383 1 98.62 74 LEU B N 1
ATOM 1890 C CA . LEU B 1 74 ? -0.582 11.641 2.422 1 98.62 74 LEU B CA 1
ATOM 1891 C C . LEU B 1 74 ? -0.02 11.188 1.077 1 98.62 74 LEU B C 1
ATOM 1893 O O . LEU B 1 74 ? -0.613 10.344 0.405 1 98.62 74 LEU B O 1
ATOM 1897 N N . ARG B 1 75 ? 1.12 11.695 0.716 1 98.81 75 ARG B N 1
ATOM 1898 C CA . ARG B 1 75 ? 1.772 11.227 -0.504 1 98.81 75 ARG B CA 1
ATOM 1899 C C . ARG B 1 75 ? 2.17 9.758 -0.387 1 98.81 75 ARG B C 1
ATOM 1901 O O . ARG B 1 75 ? 2.043 9 -1.349 1 98.81 75 ARG B O 1
ATOM 1908 N N . ALA B 1 76 ? 2.613 9.414 0.798 1 98.81 76 ALA B N 1
ATOM 1909 C CA . ALA B 1 76 ? 2.951 8.016 1.039 1 98.81 76 ALA B CA 1
ATOM 1910 C C . ALA B 1 76 ? 1.711 7.129 0.948 1 98.81 76 ALA B C 1
ATOM 1912 O O . ALA B 1 76 ? 1.771 6.016 0.416 1 98.81 76 ALA B O 1
ATOM 1913 N N . ALA B 1 77 ? 0.594 7.629 1.454 1 98.69 77 ALA B N 1
ATOM 1914 C CA . ALA B 1 77 ? -0.652 6.867 1.394 1 98.69 77 ALA B CA 1
ATOM 1915 C C . ALA B 1 77 ? -1.112 6.684 -0.05 1 98.69 77 ALA B C 1
ATOM 1917 O O . ALA B 1 77 ? -1.549 5.598 -0.435 1 98.69 77 ALA B O 1
ATOM 1918 N N . VAL B 1 78 ? -0.998 7.73 -0.847 1 98.69 78 VAL B N 1
ATOM 1919 C CA . VAL B 1 78 ? -1.356 7.66 -2.26 1 98.69 78 VAL B CA 1
ATOM 1920 C C . VAL B 1 78 ? -0.498 6.609 -2.959 1 98.69 78 VAL B C 1
ATOM 1922 O O . VAL B 1 78 ? -1.018 5.754 -3.68 1 98.69 78 VAL B O 1
ATOM 1925 N N . LYS B 1 79 ? 0.768 6.668 -2.674 1 98.81 79 LYS B N 1
ATOM 1926 C CA . LYS B 1 79 ? 1.694 5.734 -3.303 1 98.81 79 LYS B CA 1
ATOM 1927 C C . LYS B 1 79 ? 1.37 4.293 -2.914 1 98.81 79 LYS B C 1
ATOM 1929 O O . LYS B 1 79 ? 1.371 3.4 -3.764 1 98.81 79 LYS B O 1
ATOM 1934 N N . ALA B 1 80 ? 1.095 4.102 -1.662 1 98.75 80 ALA B N 1
ATOM 1935 C CA . ALA B 1 80 ? 0.789 2.756 -1.183 1 98.75 80 ALA B CA 1
ATOM 1936 C C . ALA B 1 80 ? -0.513 2.24 -1.789 1 98.75 80 ALA B C 1
ATOM 1938 O O . ALA B 1 80 ? -0.617 1.064 -2.145 1 98.75 80 ALA B O 1
ATOM 1939 N N . ALA B 1 81 ? -1.489 3.041 -1.944 1 98.62 81 ALA B N 1
ATOM 1940 C CA . ALA B 1 81 ? -2.76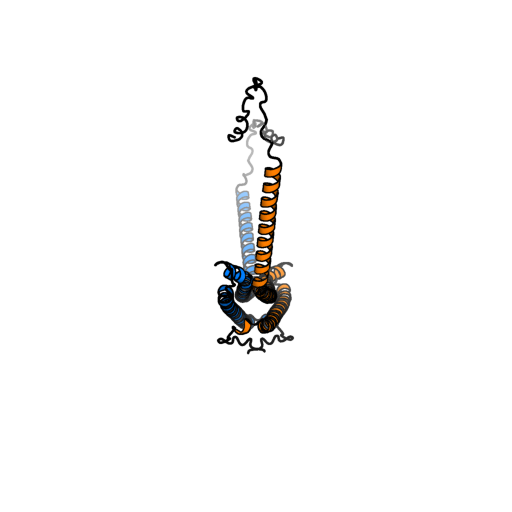 2.648 -2.549 1 98.62 81 ALA B CA 1
ATOM 1941 C C . ALA B 1 81 ? -2.578 2.281 -4.02 1 98.62 81 ALA B C 1
ATOM 1943 O O . ALA B 1 81 ? -3.111 1.271 -4.484 1 98.62 81 ALA B O 1
ATOM 1944 N N . ARG B 1 82 ? -1.773 3.053 -4.723 1 98.75 82 ARG B N 1
ATOM 1945 C CA . ARG B 1 82 ? -1.506 2.771 -6.129 1 98.75 82 ARG B CA 1
ATOM 1946 C C . ARG B 1 82 ? -0.717 1.475 -6.289 1 98.75 82 ARG B C 1
ATOM 1948 O O . ARG B 1 82 ? -0.939 0.718 -7.234 1 98.75 82 ARG B O 1
ATOM 1955 N N . LYS B 1 83 ? 0.143 1.304 -5.367 1 98.75 83 LYS B N 1
ATOM 1956 C CA . LYS B 1 83 ? 0.883 0.045 -5.383 1 98.75 83 LYS B CA 1
ATOM 1957 C C . LYS B 1 83 ? -0.058 -1.146 -5.23 1 98.75 83 LYS B C 1
ATOM 1959 O O . LYS B 1 83 ? 0.075 -2.145 -5.945 1 98.75 83 LYS B O 1
ATOM 1964 N N . GLN B 1 84 ? -0.978 -1.069 -4.371 1 98.69 84 GLN B N 1
ATOM 1965 C CA . GLN B 1 84 ? -1.931 -2.156 -4.176 1 98.69 84 GLN B CA 1
ATOM 1966 C C . GLN B 1 84 ? -2.77 -2.385 -5.434 1 98.69 84 GLN B C 1
ATOM 1968 O O . GLN B 1 84 ? -3.057 -3.527 -5.793 1 98.69 84 GLN B O 1
ATOM 1973 N N . GLU B 1 85 ? -3.133 -1.324 -6.051 1 98.44 85 GLU B N 1
ATOM 1974 C CA . GLU B 1 85 ? -3.895 -1.423 -7.293 1 98.44 85 GLU B CA 1
ATOM 1975 C C . GLU B 1 85 ? -3.127 -2.211 -8.352 1 98.44 85 GLU B C 1
ATOM 1977 O O . GLU B 1 85 ? -3.658 -3.16 -8.93 1 98.44 85 GLU B O 1
ATOM 1982 N N . VAL B 1 86 ? -1.901 -1.872 -8.555 1 98.62 86 VAL B N 1
ATOM 1983 C CA . VAL B 1 86 ? -1.055 -2.492 -9.57 1 98.62 86 VAL B CA 1
ATOM 1984 C C . VAL B 1 86 ? -0.77 -3.943 -9.188 1 98.62 86 VAL B C 1
ATOM 1986 O O . VAL B 1 86 ? -0.767 -4.828 -10.039 1 98.62 86 VAL B O 1
ATOM 1989 N N . VAL B 1 87 ? -0.591 -4.172 -7.914 1 98.75 87 VAL B N 1
ATOM 1990 C CA . VAL B 1 87 ? -0.228 -5.504 -7.441 1 98.75 87 VAL B CA 1
ATOM 1991 C C . VAL B 1 87 ? -1.387 -6.469 -7.676 1 98.75 87 VAL B C 1
ATOM 1993 O O . VAL B 1 87 ? -1.171 -7.641 -7.992 1 98.75 87 VAL B O 1
ATOM 1996 N N . MET B 1 88 ? -2.568 -6.016 -7.625 1 98.62 88 MET B N 1
ATOM 1997 C CA . MET B 1 88 ? -3.717 -6.891 -7.844 1 98.62 88 MET B CA 1
ATOM 1998 C C . MET B 1 88 ? -3.764 -7.371 -9.289 1 98.62 88 MET B C 1
ATOM 2000 O O . MET B 1 88 ? -4.098 -8.523 -9.555 1 98.62 88 MET B O 1
ATOM 2004 N N . GLU B 1 89 ? -3.418 -6.496 -10.164 1 98.38 89 GLU B N 1
ATOM 2005 C CA . GLU B 1 89 ? -3.338 -6.883 -11.57 1 98.38 89 GLU B CA 1
ATOM 2006 C C . GLU B 1 89 ? -2.215 -7.891 -11.805 1 98.38 89 GLU B C 1
ATOM 2008 O O . GLU B 1 89 ? -2.412 -8.906 -12.477 1 98.38 89 GLU B O 1
ATOM 2013 N N . ARG B 1 90 ? -1.128 -7.645 -11.227 1 98.81 90 ARG B N 1
ATOM 2014 C CA . ARG B 1 90 ? 0.023 -8.531 -11.383 1 98.81 90 ARG B CA 1
ATOM 2015 C C . ARG B 1 90 ? -0.245 -9.891 -10.75 1 98.81 90 ARG B C 1
ATOM 2017 O O . ARG B 1 90 ? 0.189 -10.922 -11.273 1 98.81 90 ARG B O 1
ATOM 2024 N N . PHE B 1 91 ? -0.916 -9.82 -9.617 1 98.88 91 PHE B N 1
ATOM 2025 C CA . PHE B 1 91 ? -1.309 -11.055 -8.953 1 98.88 91 PHE B CA 1
ATOM 2026 C C . PHE B 1 91 ? -2.17 -11.914 -9.867 1 98.88 91 PHE B C 1
ATOM 2028 O O . PHE B 1 91 ? -1.854 -13.078 -10.109 1 98.88 91 PHE B O 1
ATOM 2035 N N . ARG B 1 92 ? -3.152 -11.367 -10.453 1 98.75 92 ARG B N 1
ATOM 2036 C CA . ARG B 1 92 ? -4.035 -12.078 -11.375 1 98.75 92 ARG B CA 1
ATOM 2037 C C . ARG B 1 92 ? -3.252 -12.641 -12.562 1 98.75 92 ARG B C 1
ATOM 2039 O O . ARG B 1 92 ? -3.443 -13.797 -12.945 1 98.75 92 ARG B O 1
ATOM 2046 N N . LEU B 1 93 ? -2.406 -11.859 -13.133 1 98.75 93 LEU B N 1
ATOM 2047 C CA . LEU B 1 93 ? -1.626 -12.281 -14.289 1 98.75 93 LEU B CA 1
ATOM 2048 C C . LEU B 1 93 ? -0.679 -13.422 -13.922 1 98.75 93 LEU B C 1
ATOM 2050 O O . LEU B 1 93 ? -0.474 -14.344 -14.711 1 98.75 93 LEU B O 1
ATOM 2054 N N . ALA B 1 94 ? -0.139 -13.32 -12.742 1 98.75 94 ALA B N 1
ATOM 2055 C CA . ALA B 1 94 ? 0.775 -14.367 -12.297 1 98.75 94 ALA B CA 1
ATOM 2056 C C . ALA B 1 94 ? 0.04 -15.688 -12.094 1 98.75 94 ALA B C 1
ATOM 2058 O O . ALA B 1 94 ? 0.569 -16.75 -12.422 1 98.75 94 ALA B O 1
ATOM 2059 N N . VAL B 1 95 ? -1.136 -15.617 -11.586 1 98.62 95 VAL B N 1
ATOM 2060 C CA . VAL B 1 95 ? -1.929 -16.828 -11.406 1 98.62 95 VAL B CA 1
ATOM 2061 C C . VAL B 1 95 ? -2.285 -17.422 -12.766 1 98.62 95 VAL B C 1
ATOM 2063 O O . VAL B 1 95 ? -2.158 -18.625 -12.977 1 98.62 95 VAL B O 1
ATOM 2066 N N . ALA B 1 96 ? -2.713 -16.594 -13.68 1 98.5 96 ALA B N 1
ATOM 2067 C CA . ALA B 1 96 ? -3.033 -17.047 -15.031 1 98.5 96 ALA B CA 1
ATOM 2068 C C . ALA B 1 96 ? -1.822 -17.703 -15.688 1 98.5 96 ALA B C 1
ATOM 2070 O O . ALA B 1 96 ? -1.943 -18.75 -16.312 1 98.5 96 ALA B O 1
ATOM 2071 N N . ALA B 1 97 ? -0.69 -17.031 -15.531 1 97.69 97 ALA B N 1
ATOM 2072 C CA . ALA B 1 97 ? 0.544 -17.562 -16.109 1 97.69 97 ALA B CA 1
ATOM 2073 C C . ALA B 1 97 ? 0.909 -18.906 -15.484 1 97.69 97 ALA B C 1
ATOM 2075 O O . ALA B 1 97 ? 1.343 -19.828 -16.188 1 97.69 97 ALA B O 1
ATOM 2076 N N . HIS B 1 98 ? 0.777 -19.016 -14.219 1 96.94 98 HIS B N 1
ATOM 2077 C CA . HIS B 1 98 ? 1.044 -20.266 -13.516 1 96.94 98 HIS B CA 1
ATOM 2078 C C . HIS B 1 98 ? 0.15 -21.391 -14.039 1 96.94 98 HIS B C 1
ATOM 2080 O O . HIS B 1 98 ? 0.635 -22.469 -14.367 1 96.94 98 HIS B O 1
ATOM 2086 N N . GLN B 1 99 ? -1.123 -21.125 -14.117 1 95.94 99 GLN B N 1
ATOM 2087 C CA . GLN B 1 99 ? -2.072 -22.125 -14.562 1 95.94 99 GLN B CA 1
ATOM 2088 C C . GLN B 1 99 ? -1.787 -22.562 -16 1 95.94 99 GLN B C 1
ATOM 2090 O O . GLN B 1 99 ? -1.85 -23.75 -16.312 1 95.94 99 GLN B O 1
ATOM 2095 N N . ALA B 1 100 ? -1.471 -21.641 -16.812 1 95.69 100 ALA B N 1
ATOM 2096 C CA . ALA B 1 100 ? -1.121 -21.953 -18.203 1 95.69 100 ALA B CA 1
ATOM 2097 C C . ALA B 1 100 ? 0.146 -22.797 -18.266 1 95.69 100 ALA B C 1
ATOM 2099 O O . ALA B 1 100 ? 0.227 -23.734 -19.062 1 95.69 100 ALA B O 1
ATOM 2100 N N . HIS B 1 101 ? 1.091 -22.422 -17.406 1 92.5 101 HIS B N 1
ATOM 2101 C CA . HIS B 1 101 ? 2.355 -23.156 -17.375 1 92.5 101 HIS B CA 1
ATOM 2102 C C . HIS B 1 101 ? 2.148 -24.609 -16.953 1 92.5 101 HIS B C 1
ATOM 2104 O O . HIS B 1 101 ? 2.654 -25.516 -17.594 1 92.5 101 HIS B O 1
ATOM 2110 N N . VAL B 1 102 ? 1.408 -24.859 -15.938 1 92.62 102 VAL B N 1
ATOM 2111 C CA . VAL B 1 102 ? 1.165 -26.203 -15.406 1 92.62 102 VAL B CA 1
ATOM 2112 C C . VAL B 1 102 ? 0.39 -27.031 -16.422 1 92.62 102 VAL B C 1
ATOM 2114 O O . VAL B 1 102 ? 0.667 -28.219 -16.609 1 92.62 102 VAL B O 1
ATOM 2117 N N . LYS B 1 103 ? -0.481 -26.406 -17.141 1 91.44 103 LYS B N 1
ATOM 2118 C CA . LYS B 1 103 ? -1.271 -27.094 -18.156 1 91.44 103 LYS B CA 1
ATOM 2119 C C . LYS B 1 103 ? -0.407 -27.5 -19.344 1 91.44 103 LYS B C 1
ATOM 2121 O O . LYS B 1 103 ? -0.636 -28.547 -19.953 1 91.44 103 LYS B O 1
ATOM 2126 N N . ALA B 1 104 ? 0.623 -26.75 -19.547 1 91.5 104 ALA B N 1
ATOM 2127 C CA . ALA B 1 104 ? 1.443 -26.953 -20.734 1 91.5 104 ALA B CA 1
ATOM 2128 C C . ALA B 1 104 ? 2.605 -27.906 -20.438 1 91.5 104 ALA B C 1
ATOM 2130 O O . ALA B 1 104 ? 3.236 -28.422 -21.359 1 91.5 104 ALA B O 1
ATOM 2131 N N . LEU B 1 105 ? 2.869 -28.141 -19.156 1 89.31 105 LEU B N 1
ATOM 2132 C CA . LEU B 1 105 ? 4.098 -28.828 -18.75 1 89.31 105 LEU B CA 1
ATOM 2133 C C . LEU B 1 105 ? 4.145 -30.234 -19.297 1 89.31 105 LEU B C 1
ATOM 2135 O O . LEU B 1 105 ? 5.164 -30.656 -19.859 1 89.31 105 LEU B O 1
ATOM 2139 N N . PRO B 1 106 ? 3.041 -31.031 -19.312 1 83.88 106 PRO B N 1
ATOM 2140 C CA . PRO B 1 106 ? 3.123 -32.406 -19.828 1 83.88 106 PRO B CA 1
ATOM 2141 C C . PRO B 1 106 ? 3.445 -32.438 -21.328 1 83.88 106 PRO B C 1
ATOM 2143 O O . PRO B 1 106 ? 4.281 -33.25 -21.75 1 83.88 106 PRO B O 1
ATOM 2146 N N . ALA B 1 107 ? 2.893 -31.609 -22.062 1 85.75 107 ALA B N 1
ATOM 2147 C CA . ALA B 1 107 ? 3.154 -31.547 -23.5 1 85.75 107 ALA B CA 1
ATOM 2148 C C . ALA B 1 107 ? 4.582 -31.094 -23.781 1 85.75 107 ALA B C 1
ATOM 2150 O O . ALA B 1 107 ? 5.242 -31.609 -24.688 1 85.75 107 ALA B O 1
ATOM 2151 N N . GLN B 1 108 ? 5.027 -30.141 -23 1 87.06 108 GLN B N 1
ATOM 2152 C CA . GLN B 1 108 ? 6.375 -29.609 -23.188 1 87.06 108 GLN B CA 1
ATOM 2153 C C . GLN B 1 108 ? 7.43 -30.656 -22.859 1 87.06 108 GLN B C 1
ATOM 2155 O O . GLN B 1 108 ? 8.445 -30.781 -23.547 1 87.06 108 GLN B O 1
ATOM 2160 N N . ARG B 1 109 ? 7.152 -31.438 -21.875 1 84.44 109 ARG B N 1
ATOM 2161 C CA . ARG B 1 109 ? 8.109 -32.469 -21.484 1 84.44 109 ARG B CA 1
ATOM 2162 C C . ARG B 1 109 ? 8.156 -33.594 -22.484 1 84.44 109 ARG B C 1
ATOM 2164 O O . ARG B 1 109 ? 9.227 -34.125 -22.781 1 84.44 109 ARG B O 1
ATOM 2171 N N . GLU B 1 110 ? 7.02 -33.938 -22.984 1 84.88 110 GLU B N 1
ATOM 2172 C CA . GLU B 1 110 ? 6.965 -34.969 -24.031 1 84.88 110 GLU B CA 1
ATOM 2173 C C . GLU B 1 110 ? 7.734 -34.531 -25.266 1 84.88 110 GLU B C 1
ATOM 2175 O O . GLU B 1 110 ? 8.484 -35.312 -25.859 1 84.88 110 GLU B O 1
ATOM 2180 N N . ALA B 1 111 ? 7.559 -33.25 -25.578 1 87.81 111 ALA B N 1
ATOM 2181 C CA . ALA B 1 111 ? 8.258 -32.719 -26.75 1 87.81 111 ALA B CA 1
ATOM 2182 C C . ALA B 1 111 ? 9.766 -32.719 -26.531 1 87.81 111 ALA B C 1
ATOM 2184 O O . ALA B 1 111 ? 10.531 -33.031 -27.438 1 87.81 111 ALA B O 1
ATOM 2185 N N . LYS B 1 112 ? 10.227 -32.406 -25.391 1 87.06 112 LYS B N 1
ATOM 2186 C CA . LYS B 1 112 ? 11.648 -32.375 -25.062 1 87.06 112 LYS B CA 1
ATOM 2187 C C . LYS B 1 112 ? 12.234 -33.781 -25.062 1 87.06 112 LYS B C 1
ATOM 2189 O O . LYS B 1 112 ? 13.352 -34 -25.562 1 87.06 112 LYS B O 1
ATOM 2194 N N . GLN B 1 113 ? 11.438 -34.781 -24.531 1 85.38 113 GLN B N 1
ATOM 2195 C CA . GLN B 1 113 ? 11.891 -36.156 -24.516 1 85.38 113 GLN B CA 1
ATOM 2196 C C . GLN B 1 113 ? 11.992 -36.719 -25.938 1 85.38 113 GLN B C 1
ATOM 2198 O O . GLN B 1 113 ? 12.938 -37.438 -26.266 1 85.38 113 GLN B O 1
ATOM 2203 N N . THR B 1 114 ? 11.008 -36.344 -26.781 1 88.31 114 THR B N 1
ATOM 2204 C CA . THR B 1 114 ? 11.016 -36.781 -28.172 1 88.31 114 THR B CA 1
ATOM 2205 C C . THR B 1 114 ? 12.211 -36.188 -28.906 1 88.31 114 THR B C 1
ATOM 2207 O O . THR B 1 114 ? 12.867 -36.875 -29.688 1 88.31 114 THR B O 1
ATOM 2210 N N . ARG B 1 115 ? 12.578 -34.938 -28.594 1 88.94 115 ARG B N 1
ATOM 2211 C CA . ARG B 1 115 ? 13.711 -34.281 -29.219 1 88.94 115 ARG B CA 1
ATOM 2212 C C . ARG B 1 115 ? 15.031 -34.906 -28.766 1 88.94 115 ARG B C 1
ATOM 2214 O O . ARG B 1 115 ? 15.93 -35.125 -29.578 1 88.94 115 ARG B O 1
ATOM 2221 N N . LYS B 1 116 ? 15.133 -35.156 -27.531 1 88.12 116 LYS B N 1
ATOM 2222 C CA . LYS B 1 116 ? 16.328 -35.781 -26.984 1 88.12 116 LYS B CA 1
ATOM 2223 C C . LYS B 1 116 ? 16.547 -37.188 -27.562 1 88.12 116 LYS B C 1
ATOM 2225 O O . LYS B 1 116 ? 17.672 -37.531 -27.922 1 88.12 116 LYS B O 1
ATOM 2230 N N . ALA B 1 117 ? 15.445 -37.938 -27.672 1 87.56 117 ALA B N 1
ATOM 2231 C CA . ALA B 1 117 ? 15.516 -39.25 -28.25 1 87.56 117 ALA B CA 1
ATOM 2232 C C . ALA B 1 117 ? 15.93 -39.188 -29.719 1 87.56 117 ALA B C 1
ATOM 2234 O O . ALA B 1 117 ? 16.719 -40.031 -30.188 1 87.56 117 ALA B O 1
ATOM 2235 N N . GLY B 1 118 ? 15.344 -38.156 -30.344 1 85.75 118 GLY B N 1
ATOM 2236 C CA . GLY B 1 118 ? 15.742 -37.969 -31.734 1 85.75 118 GLY B CA 1
ATOM 2237 C C . GLY B 1 118 ? 17.203 -37.625 -31.891 1 85.75 118 GLY B C 1
ATOM 2238 O O . GLY B 1 118 ? 17.891 -38.156 -32.75 1 85.75 118 GLY B O 1
ATOM 2239 N N . ARG B 1 119 ? 17.734 -36.812 -31 1 87.5 119 ARG B N 1
ATOM 2240 C CA . ARG B 1 119 ? 19.141 -36.406 -31.031 1 87.5 119 ARG B CA 1
ATOM 2241 C C . ARG B 1 119 ? 20.047 -37.594 -30.719 1 87.5 119 ARG B C 1
ATOM 2243 O O . ARG B 1 119 ? 21.094 -37.781 -31.359 1 87.5 119 ARG B O 1
ATOM 2250 N N . ARG B 1 120 ? 19.656 -38.438 -29.844 1 87.38 120 ARG B N 1
ATOM 2251 C CA . ARG B 1 120 ? 20.422 -39.625 -29.469 1 87.38 120 ARG B CA 1
ATOM 2252 C C . ARG B 1 120 ? 20.438 -40.625 -30.609 1 87.38 120 ARG B C 1
ATOM 2254 O O . ARG B 1 120 ? 21.484 -41.25 -30.891 1 87.38 120 ARG B O 1
ATOM 2261 N N . ALA B 1 121 ? 19.297 -40.719 -31.281 1 88.19 121 ALA B N 1
ATOM 2262 C CA . ALA B 1 121 ? 19.203 -41.656 -32.406 1 88.19 121 ALA B CA 1
ATOM 2263 C C . ALA B 1 121 ? 20.094 -41.188 -33.562 1 88.19 121 ALA B C 1
ATOM 2265 O O . ALA B 1 121 ? 20.797 -42 -34.188 1 88.19 121 ALA B O 1
ATOM 2266 N N . VAL B 1 122 ? 20.047 -39.875 -33.75 1 87.88 122 VAL B N 1
ATOM 2267 C CA . VAL B 1 122 ? 20.891 -39.312 -34.812 1 87.88 122 VAL B CA 1
ATOM 2268 C C . VAL B 1 122 ? 22.359 -39.5 -34.438 1 87.88 122 VAL B C 1
ATOM 2270 O O . VAL B 1 122 ? 23.188 -39.875 -35.281 1 87.88 122 VAL B O 1
ATOM 2273 N N . ALA B 1 123 ? 22.688 -39.25 -33.219 1 86.94 123 ALA B N 1
ATOM 2274 C CA . ALA B 1 123 ? 24.062 -39.406 -32.75 1 86.94 123 ALA B CA 1
ATOM 2275 C C . ALA B 1 123 ? 24.516 -40.875 -32.812 1 86.94 123 ALA B C 1
ATOM 2277 O O . ALA B 1 123 ? 25.641 -41.156 -33.219 1 86.94 123 ALA B O 1
ATOM 2278 N N . ALA B 1 124 ? 23.734 -41.781 -32.469 1 88.94 124 ALA B N 1
ATOM 2279 C CA . ALA B 1 124 ? 24.031 -43.219 -32.5 1 88.94 124 ALA B CA 1
ATOM 2280 C C . ALA B 1 124 ? 24.188 -43.688 -33.969 1 88.94 124 ALA B C 1
ATOM 2282 O O . ALA B 1 124 ? 25.078 -44.469 -34.281 1 88.94 124 ALA B O 1
ATOM 2283 N N . HIS B 1 125 ? 23.25 -43.125 -34.812 1 86.81 125 HIS B N 1
ATOM 2284 C CA . HIS B 1 125 ? 23.328 -43.469 -36.219 1 86.81 125 HIS B CA 1
ATOM 2285 C C . HIS B 1 125 ? 24.609 -42.906 -36.844 1 86.81 125 HIS B C 1
ATOM 2287 O O . HIS B 1 125 ? 25.281 -43.594 -37.625 1 86.81 125 HIS B O 1
ATOM 2293 N N . THR B 1 126 ? 24.984 -41.75 -36.5 1 87.38 126 THR B N 1
ATOM 2294 C CA . THR B 1 126 ? 26.203 -41.125 -37 1 87.38 126 THR B CA 1
ATOM 2295 C C . THR B 1 126 ? 27.438 -41.875 -36.469 1 87.38 126 THR B C 1
ATOM 2297 O O . THR B 1 126 ? 28.391 -42.125 -37.219 1 87.38 126 THR B O 1
ATOM 2300 N N . ALA B 1 127 ? 27.453 -42.312 -35.281 1 87.62 127 ALA B N 1
ATOM 2301 C CA . ALA B 1 127 ? 28.562 -43.062 -34.719 1 87.62 127 ALA B CA 1
ATOM 2302 C C . ALA B 1 127 ? 28.703 -44.438 -35.406 1 87.62 127 ALA B C 1
ATOM 2304 O O . ALA B 1 127 ? 29.812 -44.875 -35.719 1 87.62 127 ALA B O 1
ATOM 2305 N N . LYS B 1 128 ? 27.609 -45.062 -35.656 1 86.12 128 LYS B N 1
ATOM 2306 C CA . LYS B 1 128 ? 27.625 -46.344 -36.344 1 86.12 128 LYS B CA 1
ATOM 2307 C C . LYS B 1 128 ? 28.125 -46.188 -37.781 1 86.12 128 LYS B C 1
ATOM 2309 O O . LYS B 1 128 ? 28.891 -47.031 -38.25 1 86.12 128 LYS B O 1
ATOM 2314 N N . SER B 1 129 ? 27.719 -45.094 -38.406 1 86.25 129 SER B N 1
ATOM 2315 C CA . SER B 1 129 ? 28.141 -44.844 -39.781 1 86.25 129 SER B CA 1
ATOM 2316 C C . SER B 1 129 ? 29.625 -44.531 -39.844 1 86.25 129 SER B C 1
ATOM 2318 O O . SER B 1 129 ? 30.344 -45 -40.719 1 86.25 129 SER B O 1
ATOM 2320 N N . LEU B 1 130 ? 30.141 -43.781 -38.938 1 82.19 130 LEU B N 1
ATOM 2321 C CA . LEU B 1 130 ? 31.562 -43.469 -38.875 1 82.19 130 LEU B CA 1
ATOM 2322 C C . LEU B 1 130 ? 32.406 -44.719 -38.594 1 82.19 130 LEU B C 1
ATOM 2324 O O . LEU B 1 130 ? 33.469 -44.906 -39.188 1 82.19 130 LEU B O 1
ATOM 2328 N N . HIS B 1 131 ? 31.906 -45.562 -37.812 1 81.94 131 HIS B N 1
ATOM 2329 C CA . HIS B 1 131 ? 32.594 -46.844 -37.531 1 81.94 131 HIS B CA 1
ATOM 2330 C C . HIS B 1 131 ? 32.625 -47.719 -38.781 1 81.94 131 HIS B C 1
ATOM 2332 O O . HIS B 1 131 ? 33.625 -48.344 -39.062 1 81.94 131 HIS B O 1
ATOM 2338 N N . LYS B 1 132 ? 31.672 -47.719 -39.562 1 81.12 132 LYS B N 1
ATOM 2339 C CA . LYS B 1 132 ? 31.625 -48.5 -40.781 1 81.12 132 LYS B CA 1
ATOM 2340 C C . LYS B 1 132 ? 32.562 -47.938 -41.844 1 81.12 132 LYS B C 1
ATOM 2342 O O . LYS B 1 132 ? 33.25 -48.719 -42.531 1 81.12 132 LYS B O 1
ATOM 2347 N N . SER B 1 133 ? 32.656 -46.656 -41.875 1 83.38 133 SER B N 1
ATOM 2348 C CA . SER B 1 133 ? 33.531 -46.031 -42.844 1 83.38 133 SER B CA 1
ATOM 2349 C C . SER B 1 133 ? 35 -46.188 -42.406 1 83.38 133 SER B C 1
ATOM 2351 O O . SER B 1 133 ? 35.875 -46.406 -43.25 1 83.38 133 SER B O 1
ATOM 2353 N N . ALA B 1 134 ? 35.344 -46.188 -41.188 1 79.25 134 ALA B N 1
ATOM 2354 C CA . ALA B 1 134 ? 36.719 -46.375 -40.688 1 79.25 134 ALA B CA 1
ATOM 2355 C C . ALA B 1 134 ? 37.156 -47.812 -40.875 1 79.25 134 ALA B C 1
ATOM 2357 O O . ALA B 1 134 ? 38.344 -48.062 -41.188 1 79.25 134 ALA B O 1
ATOM 2358 N N . ALA B 1 135 ? 36.344 -48.719 -40.844 1 75.25 135 ALA B N 1
ATOM 2359 C CA . ALA B 1 135 ? 36.656 -50.125 -41.031 1 75.25 135 ALA B CA 1
ATOM 2360 C C . ALA B 1 135 ? 36.875 -50.438 -42.531 1 75.25 135 ALA B C 1
ATOM 2362 O O . ALA B 1 135 ? 37.656 -51.312 -42.875 1 75.25 135 ALA B O 1
ATOM 2363 N N . ALA B 1 136 ? 36.344 -49.719 -43.406 1 79.81 136 ALA B N 1
ATOM 2364 C CA . ALA B 1 136 ? 36.469 -49.938 -44.844 1 79.81 136 ALA B CA 1
ATOM 2365 C C . ALA B 1 136 ? 37.812 -49.375 -45.344 1 79.81 136 ALA B C 1
ATOM 2367 O O . ALA B 1 136 ? 38.344 -49.875 -46.375 1 79.81 136 ALA B O 1
ATOM 2368 N N . PHE B 1 137 ? 38.469 -48.438 -44.75 1 68.69 137 PHE B N 1
ATOM 2369 C CA . PHE B 1 137 ? 39.719 -47.875 -45.156 1 68.69 137 PHE B CA 1
ATOM 2370 C C . PHE B 1 137 ? 40.875 -48.531 -44.406 1 68.69 137 PHE B C 1
ATOM 2372 O O . PHE B 1 137 ? 42.031 -48.062 -44.5 1 68.69 137 PHE B O 1
ATOM 2379 N N . ALA B 1 138 ? 40.688 -49.625 -43.781 1 65.19 138 ALA B N 1
ATOM 2380 C CA . ALA B 1 138 ? 41.812 -50.281 -43.094 1 65.19 138 ALA B CA 1
ATOM 2381 C C . ALA B 1 138 ? 42.781 -50.875 -44.125 1 65.19 138 ALA B C 1
ATOM 2383 O O . ALA B 1 138 ? 42.375 -51.438 -45.125 1 65.19 138 ALA B O 1
ATOM 2384 N N . PRO B 1 139 ? 44.094 -50.438 -44.219 1 62.72 139 PRO B N 1
ATOM 2385 C CA . PRO B 1 139 ? 45.094 -50.875 -45.188 1 62.72 139 PRO B CA 1
ATOM 2386 C C . PRO B 1 139 ? 45.125 -52.375 -45.344 1 62.72 139 PRO B C 1
ATOM 2388 O O . PRO B 1 139 ? 44.844 -53.125 -44.406 1 62.72 139 PRO B O 1
ATOM 2391 N N . ALA B 1 140 ? 44.969 -53.031 -46.5 1 62.34 140 ALA B N 1
ATOM 2392 C CA . ALA B 1 140 ? 45.219 -54.438 -46.781 1 62.34 140 ALA B CA 1
ATOM 2393 C C . ALA B 1 140 ? 46.5 -54.906 -46.156 1 62.34 140 ALA B C 1
ATOM 2395 O O . ALA B 1 140 ? 47.438 -54.125 -45.938 1 62.34 140 ALA B O 1
ATOM 2396 N N . PRO B 1 141 ? 46.594 -55.938 -45.531 1 57 141 PRO B N 1
ATOM 2397 C CA . PRO B 1 141 ? 47.875 -56.406 -45 1 57 141 PRO B CA 1
ATOM 2398 C C . PRO B 1 141 ? 49.031 -56.219 -46 1 57 141 PRO B C 1
ATOM 2400 O O . PRO B 1 141 ? 48.844 -56.375 -47.188 1 57 141 PRO B O 1
ATOM 2403 N N . ALA B 1 142 ? 50 -55.469 -45.781 1 50.56 142 ALA B N 1
ATOM 2404 C CA . ALA B 1 142 ? 51.219 -55.281 -46.594 1 50.56 142 ALA B CA 1
ATOM 2405 C C . ALA B 1 142 ? 51.875 -56.625 -46.938 1 50.56 142 ALA B C 1
ATOM 2407 O O . ALA B 1 142 ? 51.969 -57.5 -46.094 1 50.56 142 ALA B O 1
ATOM 2408 N N . GLU B 1 143 ? 51.75 -57.094 -48.094 1 51.25 143 GLU B N 1
ATOM 2409 C CA . GLU B 1 143 ? 52.719 -58.125 -48.438 1 51.25 143 GLU B CA 1
ATOM 2410 C C . GLU B 1 143 ? 54.094 -57.781 -47.906 1 51.25 143 GLU B C 1
ATOM 2412 O O . GLU B 1 143 ? 54.375 -56.625 -47.562 1 51.25 143 GLU B O 1
ATOM 2417 N N . GLY B 1 144 ? 55.312 -58.656 -48.125 1 47.19 144 GLY B N 1
ATOM 2418 C CA . GLY B 1 144 ? 56.656 -58.812 -47.656 1 47.19 144 GLY B CA 1
ATOM 2419 C C . GLY B 1 144 ? 57.531 -57.594 -47.906 1 47.19 144 GLY B C 1
ATOM 2420 O O . GLY B 1 144 ? 58.469 -57.625 -48.719 1 47.19 144 GLY B O 1
ATOM 2421 N N . THR B 1 145 ? 57.156 -56.406 -47.656 1 45.69 145 THR B N 1
ATOM 2422 C CA . THR B 1 145 ? 58.094 -55.375 -48.031 1 45.69 145 THR B CA 1
ATOM 2423 C C . THR B 1 145 ? 59.406 -55.531 -47.25 1 45.69 145 THR B C 1
ATOM 2425 O O . THR B 1 145 ? 59.406 -55.844 -46.062 1 45.69 145 THR B O 1
ATOM 2428 N N . PRO B 1 146 ? 60.562 -55.656 -47.969 1 47.44 146 PRO B N 1
ATOM 2429 C CA . PRO B 1 146 ? 61.906 -55.75 -47.344 1 47.44 146 PRO B CA 1
ATOM 2430 C C . PRO B 1 146 ? 62.125 -54.656 -46.281 1 47.44 146 PRO B C 1
ATOM 2432 O O . PRO B 1 146 ? 61.469 -53.625 -46.312 1 47.44 146 PRO B O 1
ATOM 2435 N N . ALA B 1 147 ? 62.625 -54.938 -45.094 1 43.75 147 ALA B N 1
ATOM 2436 C CA . ALA B 1 147 ? 62.969 -54.312 -43.812 1 43.75 147 ALA B CA 1
ATOM 2437 C C . ALA B 1 147 ? 63.75 -53.031 -44.031 1 43.75 147 ALA B C 1
ATOM 2439 O O . ALA B 1 147 ? 64.938 -53.094 -44.406 1 43.75 147 ALA B O 1
ATOM 2440 N N . VAL B 1 148 ? 63.281 -52 -44.75 1 45.31 148 VAL B N 1
ATOM 2441 C CA . VAL B 1 148 ? 64.25 -50.906 -44.844 1 45.31 148 VAL B CA 1
ATOM 2442 C C . VAL B 1 148 ? 64.438 -50.312 -43.438 1 45.31 148 VAL B C 1
ATOM 2444 O O . VAL B 1 148 ? 63.562 -50.375 -42.594 1 45.31 148 VAL B O 1
ATOM 2447 N N . PRO B 1 149 ? 65.688 -50.219 -42.844 1 41.31 149 PRO B N 1
ATOM 2448 C CA . PRO B 1 149 ? 66.188 -49.75 -41.531 1 41.31 149 PRO B CA 1
ATOM 2449 C C . PRO B 1 149 ? 65.75 -48.344 -41.219 1 41.31 149 PRO B C 1
ATOM 2451 O O . PRO B 1 149 ? 66 -47.406 -42 1 41.31 149 PRO B O 1
ATOM 2454 N N . SER B 1 150 ? 64.5 -48.062 -40.75 1 34.88 150 SER B N 1
ATOM 2455 C CA . SER B 1 150 ? 63.906 -46.75 -40.5 1 34.88 150 SER B CA 1
ATOM 2456 C C . SER B 1 150 ? 64.75 -46 -39.438 1 34.88 150 SER B C 1
ATOM 2458 O O . SER B 1 150 ? 64.812 -46.469 -38.281 1 34.88 15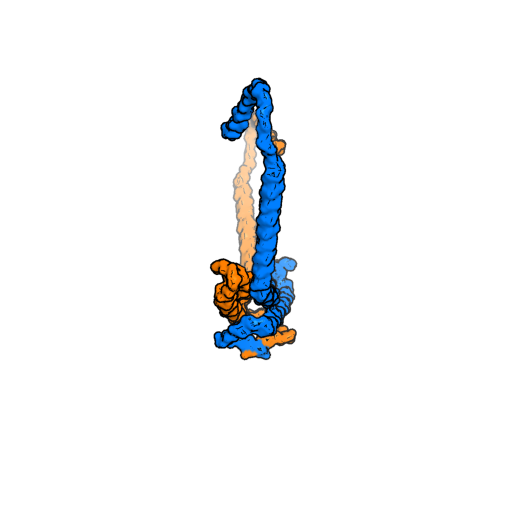0 SER B O 1
ATOM 2460 N N . THR B 1 151 ? 65.875 -45.344 -39.75 1 39 151 THR B N 1
ATOM 2461 C CA . THR B 1 151 ? 66.625 -44.469 -38.875 1 39 151 THR B CA 1
ATOM 2462 C C . THR B 1 151 ? 65.75 -43.344 -38.375 1 39 151 THR B C 1
ATOM 2464 O O . THR B 1 151 ? 65.5 -42.375 -39.094 1 39 151 THR B O 1
ATOM 2467 N N . ALA B 1 152 ? 64.625 -43.562 -37.719 1 33.78 152 ALA B N 1
ATOM 2468 C CA . ALA B 1 152 ? 63.75 -42.469 -37.312 1 33.78 152 ALA B CA 1
ATOM 2469 C C . ALA B 1 152 ? 64.438 -41.594 -36.25 1 33.78 152 ALA B C 1
ATOM 2471 O O . ALA B 1 152 ? 64.938 -42.094 -35.281 1 33.78 152 ALA B O 1
ATOM 2472 N N . PRO B 1 153 ? 64.812 -40.344 -36.625 1 37.97 153 PRO B N 1
ATOM 2473 C CA . PRO B 1 153 ? 65.438 -39.438 -35.656 1 37.97 153 PRO B CA 1
ATOM 2474 C C . PRO B 1 153 ? 64.562 -39.125 -34.5 1 37.97 153 PRO B C 1
ATOM 2476 O O . PRO B 1 153 ? 63.312 -39.188 -34.625 1 37.97 153 PRO B O 1
ATOM 2479 N N . ALA B 1 154 ? 64.938 -39.25 -33.156 1 35.59 154 ALA B N 1
ATOM 2480 C CA . ALA B 1 154 ? 64.438 -39.031 -31.828 1 35.59 154 ALA B CA 1
ATOM 2481 C C . ALA B 1 154 ? 63.906 -37.625 -31.641 1 35.59 154 ALA B C 1
ATOM 2483 O O . ALA B 1 154 ? 64.688 -36.656 -31.656 1 35.59 154 ALA B O 1
ATOM 2484 N N . ALA B 1 155 ? 62.812 -37.188 -32.25 1 35.28 155 ALA B N 1
ATOM 2485 C CA . ALA B 1 155 ? 62.344 -35.844 -32 1 35.28 155 ALA B CA 1
ATOM 2486 C C . ALA B 1 155 ? 62.031 -35.594 -30.531 1 35.28 155 ALA B C 1
ATOM 2488 O O . ALA B 1 155 ? 61.469 -36.469 -29.859 1 35.28 155 ALA B O 1
ATOM 2489 N N . ARG B 1 156 ? 62.844 -34.844 -29.797 1 38.44 156 ARG B N 1
ATOM 2490 C CA . ARG B 1 156 ? 62.844 -34.375 -28.422 1 38.44 156 ARG B CA 1
ATOM 2491 C C . ARG B 1 156 ? 61.5 -33.688 -28.094 1 38.44 156 ARG B C 1
ATOM 2493 O O . ARG B 1 156 ? 60.906 -33.031 -28.953 1 38.44 156 ARG B O 1
ATOM 2500 N N . GLY B 1 157 ? 60.656 -34.219 -27.062 1 31.56 157 GLY B N 1
ATOM 2501 C CA . GLY B 1 157 ? 59.375 -33.875 -26.5 1 31.56 157 GLY B CA 1
ATOM 2502 C C . GLY B 1 157 ? 59.344 -32.5 -25.875 1 31.56 157 GLY B C 1
ATOM 2503 O O . GLY B 1 157 ? 60.188 -32.188 -25.031 1 31.56 157 GLY B O 1
ATOM 2504 N N . ILE B 1 158 ? 59.031 -31.453 -26.625 1 39.72 158 ILE B N 1
ATOM 2505 C CA . ILE B 1 158 ? 58.938 -30.078 -26.141 1 39.72 158 ILE B CA 1
ATOM 2506 C C . ILE B 1 158 ? 57.906 -30 -25.016 1 39.72 158 ILE B C 1
ATOM 2508 O O . ILE B 1 158 ? 56.812 -29.422 -25.188 1 39.72 158 ILE B O 1
ATOM 2512 N N . ASN B 1 159 ? 57.656 -31 -24.172 1 33.16 159 ASN B N 1
ATOM 2513 C CA . ASN B 1 159 ? 56.594 -30.875 -23.188 1 33.16 159 ASN B CA 1
ATOM 2514 C C . ASN B 1 159 ? 56.812 -29.672 -22.281 1 33.16 159 ASN B C 1
ATOM 2516 O O . ASN B 1 159 ? 55.938 -29.297 -21.5 1 33.16 159 ASN B O 1
ATOM 2520 N N . ASP B 1 160 ? 58.062 -29.234 -21.969 1 33.44 160 ASP B N 1
ATOM 2521 C CA . ASP B 1 160 ? 58.281 -28.594 -20.672 1 33.44 160 ASP B CA 1
ATOM 2522 C C . ASP B 1 160 ? 57.688 -27.188 -20.656 1 33.44 160 ASP B C 1
ATOM 2524 O O . ASP B 1 160 ? 57.812 -26.453 -19.672 1 33.44 160 ASP B O 1
ATOM 2528 N N . LEU B 1 161 ? 57.375 -26.5 -21.672 1 35.06 161 LEU B N 1
ATOM 2529 C CA . LEU B 1 161 ? 57.438 -25.047 -21.5 1 35.06 161 LEU B CA 1
ATOM 2530 C C . LEU B 1 161 ? 56.25 -24.516 -20.688 1 35.06 161 LEU B C 1
ATOM 2532 O O . LEU B 1 161 ? 56.344 -23.469 -20.078 1 35.06 161 LEU B O 1
ATOM 2536 N N . PHE B 1 162 ? 55 -24.984 -20.766 1 37.19 162 PHE B N 1
ATOM 2537 C CA . PHE B 1 162 ? 53.969 -24 -20.453 1 37.19 162 PHE B CA 1
ATOM 2538 C C . PHE B 1 162 ? 53.75 -23.922 -18.953 1 37.19 162 PHE B C 1
ATOM 2540 O O . PHE B 1 162 ? 52.781 -23.312 -18.5 1 37.19 162 PHE B O 1
ATOM 2547 N N . ASN B 1 163 ? 54.375 -24.625 -18.031 1 31.23 163 ASN B N 1
ATOM 2548 C CA . ASN B 1 163 ? 54 -24.562 -16.641 1 31.23 163 ASN B CA 1
ATOM 2549 C C . ASN B 1 163 ? 54.25 -23.172 -16.047 1 31.23 163 ASN B C 1
ATOM 2551 O O . ASN B 1 163 ? 54.219 -22.984 -14.836 1 31.23 163 ASN B O 1
ATOM 2555 N N . GLN B 1 164 ? 54.969 -22.281 -16.609 1 28.25 164 GLN B N 1
ATOM 2556 C CA . GLN B 1 164 ? 55.594 -21.266 -15.766 1 28.25 164 GLN B CA 1
ATOM 2557 C C . GLN B 1 164 ? 54.562 -20.281 -15.234 1 28.25 164 GLN B C 1
ATOM 2559 O O . GLN B 1 164 ? 54.875 -19.453 -14.367 1 28.25 164 GLN B O 1
ATOM 2564 N N . ARG B 1 165 ? 53.438 -19.906 -15.836 1 33.5 165 ARG B N 1
ATOM 2565 C CA . ARG B 1 165 ? 52.906 -18.656 -15.289 1 33.5 165 ARG B CA 1
ATOM 2566 C C . ARG B 1 165 ? 52.188 -18.906 -13.961 1 33.5 165 ARG B C 1
ATOM 2568 O O . ARG B 1 165 ? 50.969 -19 -13.914 1 33.5 165 ARG B O 1
ATOM 2575 N N . ARG B 1 166 ? 52.531 -20.031 -13.281 1 33.69 166 ARG B N 1
ATOM 2576 C CA . ARG B 1 166 ? 51.906 -20.047 -11.969 1 33.69 166 ARG B CA 1
ATOM 2577 C C . ARG B 1 166 ? 52.5 -18.953 -11.078 1 33.69 166 ARG B C 1
ATOM 2579 O O . ARG B 1 166 ? 51.875 -18.578 -10.078 1 33.69 166 ARG B O 1
ATOM 2586 N N . GLY B 1 167 ? 53.719 -18.547 -11.055 1 23.39 167 GLY B N 1
ATOM 2587 C CA . GLY B 1 167 ? 54.281 -17.984 -9.828 1 23.39 167 GLY B CA 1
ATOM 2588 C C . GLY B 1 167 ? 53.875 -16.547 -9.609 1 23.39 167 GLY B C 1
ATOM 2589 O O . GLY B 1 167 ? 53.938 -16.031 -8.484 1 23.39 167 GLY B O 1
ATOM 2590 N N . ALA B 1 168 ? 53.688 -15.609 -10.375 1 21.78 168 ALA B N 1
ATOM 2591 C CA . ALA B 1 168 ? 53.656 -14.273 -9.773 1 21.78 168 ALA B CA 1
ATOM 2592 C C . ALA B 1 168 ? 52.25 -13.938 -9.266 1 21.78 168 ALA B C 1
ATOM 2594 O O . ALA B 1 168 ? 51.25 -14.438 -9.789 1 21.78 168 ALA B O 1
#